Protein AF-B8R8U3-F1 (afdb_monomer)

Structure (mmCIF, N/CA/C/O backbone):
data_AF-B8R8U3-F1
#
_entry.id   AF-B8R8U3-F1
#
loop_
_atom_site.group_PDB
_atom_site.id
_atom_site.type_symbol
_atom_site.label_atom_id
_atom_site.label_alt_id
_atom_site.label_comp_id
_atom_site.label_asym_id
_atom_site.label_entity_id
_atom_site.label_seq_id
_atom_site.pdbx_PDB_ins_code
_atom_site.Cartn_x
_atom_site.Cartn_y
_atom_site.Cartn_z
_atom_site.occupancy
_atom_site.B_iso_or_equiv
_atom_site.auth_seq_id
_atom_site.auth_comp_id
_atom_site.auth_asym_id
_atom_site.auth_atom_id
_atom_site.pdbx_PDB_model_num
ATOM 1 N N . MET A 1 1 ? -23.556 5.902 0.007 1.00 61.88 1 MET A N 1
ATOM 2 C CA . MET A 1 1 ? -22.209 6.275 -0.481 1.00 61.88 1 MET A CA 1
ATOM 3 C C . MET A 1 1 ? -21.742 7.623 0.063 1.00 61.88 1 MET A C 1
ATOM 5 O O . MET A 1 1 ? -20.586 7.717 0.444 1.00 61.88 1 MET A O 1
ATOM 9 N N . THR A 1 2 ? -22.627 8.615 0.220 1.00 82.25 2 THR A N 1
ATOM 10 C CA . THR A 1 2 ? -22.299 9.952 0.757 1.00 82.25 2 THR A CA 1
ATOM 11 C C . THR A 1 2 ? -21.538 9.930 2.090 1.00 82.25 2 THR A C 1
ATOM 13 O O . THR A 1 2 ? -20.519 10.598 2.212 1.00 82.25 2 THR A O 1
ATOM 16 N N . ASN A 1 3 ? -21.942 9.091 3.053 1.00 87.12 3 ASN A N 1
ATOM 17 C CA . ASN A 1 3 ? -21.281 9.021 4.367 1.00 87.12 3 ASN A CA 1
ATOM 18 C C . ASN A 1 3 ? -19.813 8.567 4.292 1.00 87.12 3 ASN A C 1
ATOM 20 O O . ASN A 1 3 ? -18.975 9.114 4.997 1.00 87.12 3 ASN A O 1
ATOM 24 N N . ILE A 1 4 ? -19.490 7.603 3.422 1.00 89.19 4 ILE A N 1
ATOM 25 C CA . ILE A 1 4 ? -18.121 7.077 3.265 1.00 89.19 4 ILE A CA 1
ATOM 26 C C . ILE A 1 4 ? -17.203 8.184 2.748 1.00 89.19 4 ILE A C 1
ATOM 28 O O . ILE A 1 4 ? -16.123 8.395 3.289 1.00 89.19 4 ILE A O 1
ATOM 32 N N . LEU A 1 5 ? -17.665 8.921 1.734 1.00 90.62 5 LEU A N 1
ATOM 33 C CA . LEU A 1 5 ? -16.913 10.018 1.131 1.00 90.62 5 LEU A CA 1
ATOM 34 C C . LEU A 1 5 ? -16.715 11.185 2.106 1.00 90.62 5 LEU A C 1
ATOM 36 O O . LEU A 1 5 ? -15.651 11.794 2.121 1.00 90.62 5 LEU A O 1
ATOM 40 N N . ILE A 1 6 ? -17.722 11.486 2.933 1.00 91.00 6 ILE A N 1
ATOM 41 C CA . ILE A 1 6 ? -17.624 12.525 3.967 1.00 91.00 6 ILE A CA 1
ATOM 42 C C . ILE A 1 6 ? -16.552 12.152 4.997 1.00 91.00 6 ILE A C 1
ATOM 44 O O . ILE A 1 6 ? -15.706 12.985 5.314 1.00 91.00 6 ILE A O 1
ATOM 48 N N . ILE A 1 7 ? -16.558 10.905 5.480 1.00 90.69 7 ILE A N 1
ATOM 49 C CA . ILE A 1 7 ? -15.551 10.415 6.431 1.00 90.69 7 ILE A CA 1
ATOM 50 C C . ILE A 1 7 ? -14.168 10.453 5.783 1.00 90.69 7 ILE A C 1
ATOM 52 O O . ILE A 1 7 ? -13.261 11.055 6.343 1.00 90.69 7 ILE A O 1
ATOM 56 N N . ALA A 1 8 ? -14.023 9.907 4.573 1.00 91.75 8 ALA A N 1
ATOM 57 C CA . ALA A 1 8 ? -12.754 9.920 3.850 1.00 91.75 8 ALA A CA 1
ATOM 58 C C . ALA A 1 8 ? -12.213 11.348 3.669 1.00 91.75 8 ALA A C 1
ATOM 60 O O . ALA A 1 8 ? -11.043 11.608 3.930 1.00 91.75 8 ALA A O 1
ATOM 61 N N . ARG A 1 9 ? -13.072 12.304 3.293 1.00 92.00 9 ARG A N 1
ATOM 62 C CA . ARG A 1 9 ? -12.689 13.714 3.144 1.00 92.00 9 ARG A CA 1
ATOM 63 C C . ARG A 1 9 ? -12.231 14.328 4.465 1.00 92.00 9 ARG A C 1
ATOM 65 O O . ARG A 1 9 ? -11.256 15.074 4.468 1.00 92.00 9 ARG A O 1
ATOM 72 N N . LYS A 1 10 ? -12.922 14.028 5.565 1.00 91.50 10 LYS A N 1
ATOM 73 C CA . LYS A 1 10 ? -12.549 14.492 6.906 1.00 91.50 10 LYS A CA 1
ATOM 74 C C . LYS A 1 10 ? -11.169 13.961 7.303 1.00 91.50 10 LYS A C 1
ATOM 76 O O . LYS A 1 10 ? -10.326 14.748 7.715 1.00 91.50 10 LYS A O 1
ATOM 81 N N . GLU A 1 11 ? -10.906 12.676 7.082 1.00 92.00 11 GLU A N 1
ATOM 82 C CA . GLU A 1 11 ? -9.599 12.056 7.355 1.00 92.00 11 GLU A CA 1
ATOM 83 C C . GLU A 1 11 ? -8.483 12.660 6.491 1.00 92.00 11 GLU A C 1
ATOM 85 O O . GLU A 1 11 ? -7.415 12.978 7.002 1.00 92.00 11 GLU A O 1
ATOM 90 N N . VAL A 1 12 ? -8.732 12.914 5.200 1.00 89.50 12 VAL A N 1
ATOM 91 C CA . VAL A 1 12 ? -7.760 13.595 4.322 1.00 89.50 12 VAL A CA 1
ATOM 92 C C . VAL A 1 12 ? -7.469 15.014 4.812 1.00 89.50 12 VAL A C 1
ATOM 94 O O . VAL A 1 12 ? -6.316 15.432 4.839 1.00 89.50 12 VAL A O 1
ATOM 97 N N . GLN A 1 13 ? -8.492 15.766 5.224 1.00 89.12 13 GLN A N 1
ATOM 98 C CA . GLN A 1 13 ? -8.312 17.124 5.745 1.00 89.12 13 GLN A CA 1
ATOM 99 C C . GLN A 1 13 ? -7.531 17.146 7.063 1.00 89.12 13 GLN A C 1
ATOM 101 O O . GLN A 1 13 ? -6.693 18.026 7.263 1.00 89.12 13 GLN A O 1
ATOM 106 N N . GLU A 1 14 ? -7.786 16.190 7.956 1.00 85.94 14 GLU A N 1
ATOM 107 C CA . GLU A 1 14 ? -7.022 16.027 9.195 1.00 85.94 14 GLU A CA 1
ATOM 108 C C . GLU A 1 14 ? -5.580 15.600 8.906 1.00 85.94 14 GLU A C 1
ATOM 110 O O . GLU A 1 14 ? -4.644 16.185 9.454 1.00 85.94 14 GLU A O 1
ATOM 115 N N . GLY A 1 15 ? -5.393 14.660 7.979 1.00 82.12 15 GLY A N 1
ATOM 116 C CA . GLY A 1 15 ? -4.089 14.191 7.531 1.00 82.12 15 GLY A CA 1
ATOM 117 C C . GLY A 1 15 ? -3.241 15.303 6.922 1.00 82.12 15 GLY A C 1
ATOM 118 O O . GLY A 1 15 ? -2.121 15.521 7.365 1.00 82.12 15 GLY A O 1
ATOM 119 N N . LEU A 1 16 ? -3.771 16.074 5.970 1.00 81.50 16 LEU A N 1
ATOM 120 C CA . LEU A 1 16 ? -3.024 17.151 5.303 1.00 81.50 16 LEU A CA 1
ATOM 121 C C . LEU A 1 16 ? -2.652 18.312 6.238 1.00 81.50 16 LEU A C 1
ATOM 123 O O . LEU A 1 16 ? -1.665 19.004 5.997 1.00 81.50 16 LEU A O 1
ATOM 127 N N . ARG A 1 17 ? -3.414 18.532 7.317 1.00 83.25 17 ARG A N 1
ATOM 128 C CA . ARG A 1 17 ? -3.057 19.510 8.361 1.00 83.25 17 ARG A CA 1
ATOM 129 C C . ARG A 1 17 ? -1.999 18.978 9.324 1.00 83.25 17 ARG A C 1
ATOM 131 O O . ARG A 1 17 ? -1.380 19.765 10.042 1.00 83.25 17 ARG A O 1
ATOM 138 N N . ASN A 1 18 ? -1.795 17.665 9.365 1.00 83.31 18 ASN A N 1
ATOM 139 C CA . ASN A 1 18 ? -0.818 17.046 10.236 1.00 83.31 18 ASN A CA 1
ATOM 140 C C . ASN A 1 18 ? 0.591 17.181 9.639 1.00 83.31 18 ASN A C 1
ATOM 142 O O . ASN A 1 18 ? 0.877 16.716 8.534 1.00 83.31 18 ASN A O 1
ATOM 146 N N . ARG A 1 19 ? 1.510 17.763 10.420 1.00 85.94 19 ARG A N 1
ATOM 147 C CA . ARG A 1 19 ? 2.926 17.908 10.043 1.00 85.94 19 ARG A CA 1
ATOM 148 C C . ARG A 1 19 ? 3.576 16.569 9.702 1.00 85.94 19 ARG A C 1
ATOM 150 O O . ARG A 1 19 ? 4.506 16.536 8.909 1.00 85.94 19 ARG A O 1
ATOM 157 N N . TRP A 1 20 ? 3.077 15.478 10.272 1.00 82.25 20 TRP A N 1
ATOM 158 C CA . TRP A 1 20 ? 3.602 14.140 10.034 1.00 82.25 20 TRP A CA 1
ATOM 159 C C . TRP A 1 20 ? 3.340 13.630 8.599 1.00 82.25 20 TRP A C 1
ATOM 161 O O . TRP A 1 20 ? 4.210 13.003 7.997 1.00 82.25 20 TRP A O 1
ATOM 171 N N . VAL A 1 21 ? 2.191 13.972 8.000 1.00 80.69 21 VAL A N 1
ATOM 172 C CA . VAL A 1 21 ? 1.880 13.650 6.590 1.00 80.69 21 VAL A CA 1
ATOM 173 C C . VAL A 1 21 ? 2.729 14.489 5.635 1.00 80.69 21 VAL A C 1
ATOM 175 O O . VAL A 1 21 ? 3.245 13.984 4.638 1.00 80.69 21 VAL A O 1
ATOM 178 N N . LEU A 1 22 ? 2.932 15.767 5.964 1.00 84.12 22 LEU A N 1
ATOM 179 C CA . LEU A 1 22 ? 3.860 16.619 5.220 1.00 84.12 22 LEU A CA 1
ATOM 180 C C . LEU A 1 22 ? 5.291 16.077 5.303 1.00 84.12 22 LEU A C 1
ATOM 182 O O . LEU A 1 22 ? 5.960 15.984 4.281 1.00 84.12 22 LEU A O 1
ATOM 186 N N . ALA A 1 23 ? 5.741 15.658 6.489 1.00 85.62 23 ALA A N 1
ATOM 187 C CA . ALA A 1 23 ? 7.069 15.087 6.685 1.00 85.62 23 ALA A CA 1
ATOM 188 C C . ALA A 1 23 ? 7.271 13.792 5.884 1.00 85.62 23 ALA A C 1
ATOM 190 O O . ALA A 1 23 ? 8.294 13.648 5.225 1.00 85.62 23 ALA A O 1
ATOM 191 N N . THR A 1 24 ? 6.297 12.877 5.883 1.00 85.12 24 THR A N 1
ATOM 192 C CA . THR A 1 24 ? 6.371 11.634 5.091 1.00 85.12 24 THR A CA 1
ATOM 193 C C . THR A 1 24 ? 6.352 11.901 3.587 1.00 85.12 24 THR A C 1
ATOM 195 O O . THR A 1 24 ? 7.128 11.290 2.857 1.00 85.12 24 THR A O 1
ATOM 198 N N . THR A 1 25 ? 5.542 12.856 3.121 1.00 85.19 25 THR A N 1
ATOM 199 C CA . THR A 1 25 ? 5.522 13.270 1.707 1.00 85.19 25 THR A CA 1
ATOM 200 C C . THR A 1 25 ? 6.851 13.900 1.286 1.00 85.19 25 THR A C 1
ATOM 202 O O . THR A 1 25 ? 7.405 13.536 0.252 1.00 85.19 25 THR A O 1
ATOM 205 N N . LEU A 1 26 ? 7.394 14.813 2.099 1.00 88.19 26 LEU A N 1
ATOM 206 C CA . LEU A 1 26 ? 8.686 15.453 1.846 1.00 88.19 26 LEU A CA 1
ATOM 207 C C . LEU A 1 26 ? 9.838 14.450 1.893 1.00 88.19 26 LEU A C 1
ATOM 209 O O . LEU A 1 26 ? 10.722 14.520 1.049 1.00 88.19 26 LEU A O 1
ATOM 213 N N . LEU A 1 27 ? 9.816 13.502 2.832 1.00 90.12 27 LEU A N 1
ATOM 214 C CA . LEU A 1 27 ? 10.804 12.429 2.916 1.00 90.12 27 LEU A CA 1
ATOM 215 C C . LEU A 1 27 ? 10.780 11.558 1.655 1.00 90.12 27 LEU A C 1
ATOM 217 O O . LEU A 1 27 ? 11.830 11.314 1.066 1.00 90.12 27 LEU A O 1
ATOM 221 N N . LEU A 1 28 ? 9.590 11.127 1.220 1.00 86.75 28 LEU A N 1
ATOM 222 C CA . LEU A 1 28 ? 9.419 10.355 -0.013 1.00 86.75 28 LEU A CA 1
ATOM 223 C C . LEU A 1 28 ? 9.920 11.128 -1.234 1.00 86.75 28 LEU A C 1
ATOM 225 O O . LEU A 1 28 ? 10.664 10.570 -2.033 1.00 86.75 28 LEU A O 1
ATOM 229 N N . ALA A 1 29 ? 9.550 12.404 -1.361 1.00 86.50 29 ALA A N 1
ATOM 230 C CA . ALA A 1 29 ? 9.986 13.254 -2.464 1.00 86.50 29 ALA A CA 1
ATOM 231 C C . ALA A 1 29 ? 11.503 13.481 -2.457 1.00 86.50 29 ALA A C 1
ATOM 233 O O . ALA A 1 29 ? 12.143 13.346 -3.495 1.00 86.50 29 ALA A O 1
ATOM 234 N N . ALA A 1 30 ? 12.091 13.776 -1.295 1.00 90.69 30 ALA A N 1
ATOM 235 C CA . ALA A 1 30 ? 13.526 13.991 -1.156 1.00 90.69 30 ALA A CA 1
ATOM 236 C C . ALA A 1 30 ? 14.313 12.735 -1.541 1.00 90.69 30 ALA A C 1
ATOM 238 O O . ALA A 1 30 ? 15.199 12.812 -2.387 1.00 90.69 30 ALA A O 1
ATOM 239 N N . LEU A 1 31 ? 13.943 11.574 -0.990 1.00 88.94 31 LEU A N 1
ATOM 240 C CA . LEU A 1 31 ? 14.580 10.306 -1.338 1.00 88.94 31 LEU A CA 1
ATOM 241 C C . LEU A 1 31 ? 14.411 10.000 -2.826 1.00 88.94 31 LEU A C 1
ATOM 243 O O . LEU A 1 31 ? 15.394 9.700 -3.497 1.00 88.94 31 LEU A O 1
ATOM 247 N N . ALA A 1 32 ? 13.198 10.133 -3.365 1.00 84.44 32 ALA A N 1
ATOM 248 C CA . ALA A 1 32 ? 12.940 9.854 -4.771 1.00 84.44 32 ALA A CA 1
ATOM 249 C C . ALA A 1 32 ? 13.769 10.745 -5.709 1.00 84.44 32 ALA A C 1
ATOM 251 O O . ALA A 1 32 ? 14.334 10.251 -6.686 1.00 84.44 32 ALA A O 1
ATOM 252 N N . LEU A 1 33 ? 13.902 12.036 -5.392 1.00 87.31 33 LEU A N 1
ATOM 253 C CA . LEU A 1 33 ? 14.756 12.962 -6.135 1.00 87.31 33 LEU A CA 1
ATOM 254 C C . LEU A 1 33 ? 16.232 12.575 -6.025 1.00 87.31 33 LEU A C 1
ATOM 256 O O . LEU A 1 33 ? 16.905 12.488 -7.048 1.00 87.31 33 LEU A O 1
ATOM 260 N N . THR A 1 34 ? 16.733 12.278 -4.821 1.00 86.25 34 THR A N 1
ATOM 261 C CA . THR A 1 34 ? 18.118 11.817 -4.629 1.00 86.25 34 THR A CA 1
ATOM 262 C C . THR A 1 34 ? 18.409 10.567 -5.460 1.00 86.25 34 THR A C 1
ATOM 264 O O . THR A 1 34 ? 19.415 10.524 -6.164 1.00 86.25 34 THR A O 1
ATOM 267 N N . LEU A 1 35 ? 17.511 9.580 -5.431 1.00 85.06 35 LEU A N 1
ATOM 268 C CA . LEU A 1 35 ? 17.617 8.352 -6.221 1.00 85.06 35 LEU A CA 1
ATOM 269 C C . LEU A 1 35 ? 17.526 8.613 -7.728 1.00 85.06 35 LEU A C 1
ATOM 271 O O . LEU A 1 35 ? 18.189 7.928 -8.496 1.00 85.06 35 LEU A O 1
ATOM 275 N N . THR A 1 36 ? 16.767 9.621 -8.156 1.00 83.12 36 THR A N 1
ATOM 276 C CA . THR A 1 36 ? 16.689 10.023 -9.568 1.00 83.12 36 THR A CA 1
ATOM 277 C C . THR A 1 36 ? 18.001 10.615 -10.052 1.00 83.12 36 THR A C 1
ATOM 279 O O . THR A 1 36 ? 18.537 10.168 -11.063 1.00 83.12 36 THR A O 1
ATOM 282 N N . PHE A 1 37 ? 18.559 11.575 -9.314 1.00 82.38 37 PHE A N 1
ATOM 283 C CA . PHE A 1 37 ? 19.843 12.174 -9.671 1.00 82.38 37 PHE A CA 1
ATOM 284 C C . PHE A 1 37 ? 20.971 11.138 -9.638 1.00 82.38 37 PHE A C 1
ATOM 286 O O . PHE A 1 37 ? 21.783 11.096 -10.560 1.00 82.38 37 PHE A O 1
ATOM 293 N N . LEU A 1 38 ? 20.978 10.250 -8.639 1.00 79.69 38 LEU A N 1
ATOM 294 C CA . LEU A 1 38 ? 21.961 9.172 -8.547 1.00 79.69 38 LEU A CA 1
ATOM 295 C C . LEU A 1 38 ? 21.787 8.124 -9.661 1.00 79.69 38 LEU A C 1
ATOM 297 O O . LEU A 1 38 ? 22.772 7.677 -10.239 1.00 79.69 38 LEU A O 1
ATOM 301 N N . GLY A 1 39 ? 20.545 7.763 -9.992 1.00 71.81 39 GLY A N 1
ATOM 302 C CA . GLY A 1 39 ? 20.210 6.787 -11.035 1.00 71.81 39 GLY A CA 1
ATOM 303 C C . GLY A 1 39 ? 20.389 7.307 -12.465 1.00 71.81 39 GLY A C 1
ATOM 304 O O . GLY A 1 39 ? 20.559 6.513 -13.383 1.00 71.81 39 GLY A O 1
ATOM 305 N N . SER A 1 40 ? 20.396 8.629 -12.656 1.00 69.94 40 SER A N 1
ATOM 306 C CA . SER A 1 40 ? 20.691 9.282 -13.940 1.00 69.94 40 SER A CA 1
ATOM 307 C C . SER A 1 40 ? 22.188 9.377 -14.263 1.00 69.94 40 SER A C 1
ATOM 309 O O . SER A 1 40 ? 22.558 9.818 -15.352 1.00 69.94 40 SER A O 1
ATOM 311 N N . ALA A 1 41 ? 23.063 8.968 -13.336 1.00 69.31 41 ALA A N 1
ATOM 312 C CA . ALA A 1 41 ? 24.497 8.929 -13.584 1.00 69.31 41 ALA A CA 1
ATOM 313 C C . ALA A 1 41 ? 24.824 7.906 -14.696 1.00 69.31 41 ALA A C 1
ATOM 315 O O . ALA A 1 41 ? 24.258 6.810 -14.696 1.00 69.31 41 ALA A O 1
ATOM 316 N N . PRO A 1 42 ? 25.743 8.206 -15.634 1.00 64.25 42 PRO A N 1
ATOM 317 C CA . PRO A 1 42 ? 26.137 7.257 -16.673 1.00 64.25 42 PRO A CA 1
ATOM 318 C C . PRO A 1 42 ? 26.786 6.012 -16.051 1.00 64.25 42 PRO A 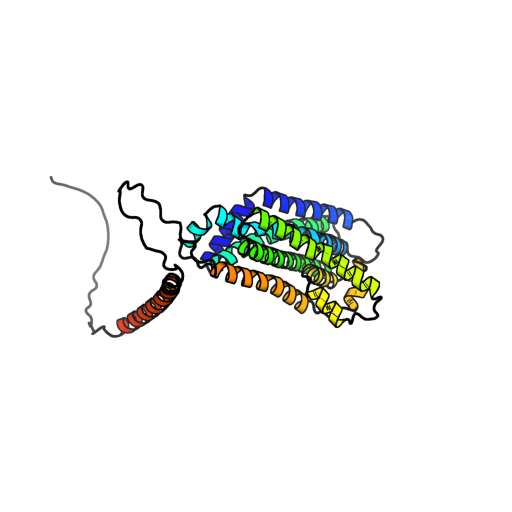C 1
ATOM 320 O O . PRO A 1 42 ? 27.947 6.034 -15.651 1.00 64.25 42 PRO A O 1
ATOM 323 N N . THR A 1 43 ? 26.041 4.911 -15.954 1.00 60.38 43 THR A N 1
ATOM 324 C CA . THR A 1 43 ? 26.494 3.673 -15.288 1.00 60.38 43 THR A CA 1
ATOM 325 C C . THR A 1 43 ? 27.212 2.696 -16.223 1.00 60.38 43 THR A C 1
ATOM 327 O O . THR A 1 43 ? 27.453 1.553 -15.854 1.00 60.38 43 THR A O 1
ATOM 330 N N . GLY A 1 44 ? 27.560 3.103 -17.448 1.00 56.75 44 GLY A N 1
ATOM 331 C CA . GLY A 1 44 ? 28.204 2.219 -18.431 1.00 56.75 44 GLY A CA 1
ATOM 332 C C . GLY A 1 44 ? 27.301 1.098 -18.974 1.00 56.75 44 GLY A C 1
ATOM 333 O O . GLY A 1 44 ? 27.727 0.349 -19.848 1.00 56.75 44 GLY A O 1
ATOM 334 N N . ASN A 1 45 ? 26.045 1.007 -18.517 1.00 60.03 45 ASN A N 1
ATOM 335 C CA . ASN A 1 45 ? 25.032 0.093 -19.041 1.00 60.03 45 ASN A CA 1
ATOM 336 C C . ASN A 1 45 ? 24.457 0.638 -20.353 1.00 60.03 45 ASN A C 1
ATOM 338 O O . ASN A 1 45 ? 23.472 1.378 -20.372 1.00 60.03 45 ASN A O 1
ATOM 342 N N . VAL A 1 46 ? 25.100 0.284 -21.464 1.00 52.56 46 VAL A N 1
ATOM 343 C CA . VAL A 1 46 ? 24.681 0.654 -22.821 1.00 52.56 46 VAL A CA 1
ATOM 344 C C . VAL A 1 46 ? 23.378 -0.089 -23.155 1.00 52.56 46 VAL A C 1
ATOM 346 O O . VAL A 1 46 ? 23.405 -1.244 -23.565 1.00 52.56 46 VAL A O 1
ATOM 349 N N . GLY A 1 47 ? 22.225 0.544 -22.909 1.00 58.84 47 GLY A N 1
ATOM 350 C CA . GLY A 1 47 ? 20.898 -0.009 -23.233 1.00 58.84 47 GLY A CA 1
ATOM 351 C C . GLY A 1 47 ? 19.836 0.090 -22.131 1.00 58.84 47 GLY A C 1
ATOM 352 O O . GLY A 1 47 ? 18.668 -0.162 -22.412 1.00 58.84 47 GLY A O 1
ATOM 353 N N . ALA A 1 48 ? 20.197 0.480 -20.904 1.00 66.69 48 ALA A N 1
ATOM 354 C CA . ALA A 1 48 ? 19.225 0.725 -19.837 1.00 66.69 48 ALA A CA 1
ATOM 355 C C . ALA A 1 48 ? 18.683 2.161 -1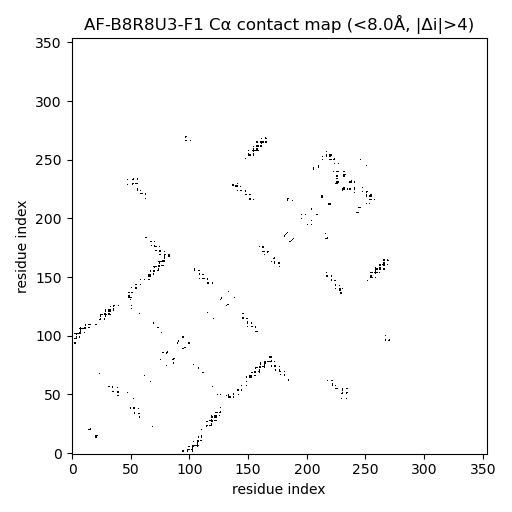9.920 1.00 66.69 48 ALA A C 1
ATOM 357 O O . ALA A 1 48 ? 19.455 3.120 -19.872 1.00 66.69 48 ALA A O 1
ATOM 358 N N . GLY A 1 49 ? 17.361 2.329 -20.025 1.00 77.25 49 GLY A N 1
ATOM 359 C CA . GLY A 1 49 ? 16.744 3.653 -19.949 1.00 77.25 49 GLY A CA 1
ATOM 360 C C . GLY A 1 49 ? 16.930 4.259 -18.556 1.00 77.25 49 GLY A C 1
ATOM 361 O O . GLY A 1 49 ? 16.768 3.565 -17.552 1.00 77.25 49 GLY A O 1
ATOM 362 N N . ALA A 1 50 ? 17.223 5.562 -18.465 1.00 81.38 50 ALA A N 1
ATOM 363 C CA . ALA A 1 50 ? 17.415 6.232 -17.172 1.00 81.38 50 ALA A CA 1
ATOM 364 C C . ALA A 1 50 ? 16.191 6.079 -16.251 1.00 81.38 50 ALA A C 1
ATOM 366 O O . ALA A 1 50 ? 16.328 5.915 -15.042 1.00 81.38 50 ALA A O 1
ATOM 367 N N . LEU A 1 51 ? 14.986 6.064 -16.831 1.00 85.06 51 LEU A N 1
ATOM 368 C CA . LEU A 1 51 ? 13.754 5.873 -16.074 1.00 85.06 51 LEU A CA 1
ATOM 369 C C . LEU A 1 51 ? 13.637 4.450 -15.501 1.00 85.06 51 LEU A C 1
ATOM 371 O O . LEU A 1 51 ? 13.139 4.292 -14.390 1.00 85.06 51 LEU A O 1
ATOM 375 N N . ASP A 1 52 ? 14.141 3.429 -16.197 1.00 86.62 52 ASP A N 1
ATOM 376 C CA . ASP A 1 52 ? 14.110 2.047 -15.707 1.00 86.62 52 ASP A CA 1
ATOM 377 C C . ASP A 1 52 ? 15.010 1.892 -14.473 1.00 86.62 52 ASP A C 1
ATOM 379 O O . ASP A 1 52 ? 14.602 1.280 -13.489 1.00 86.62 52 ASP A O 1
ATOM 383 N N . VAL A 1 53 ? 16.192 2.524 -14.469 1.00 86.00 53 VAL A N 1
ATOM 384 C CA . VAL A 1 53 ? 17.088 2.568 -13.294 1.00 86.00 53 VAL A CA 1
ATOM 385 C C . VAL A 1 53 ? 16.390 3.226 -12.099 1.00 86.00 53 VAL A C 1
ATOM 387 O O . VAL A 1 53 ? 16.478 2.741 -10.965 1.00 86.00 53 VAL A O 1
ATOM 390 N N . VAL A 1 54 ? 15.649 4.310 -12.347 1.00 88.19 54 VAL A N 1
ATOM 391 C CA . VAL A 1 54 ? 14.850 4.983 -11.316 1.00 88.19 54 VAL A CA 1
ATOM 392 C C . VAL A 1 54 ? 13.722 4.080 -10.814 1.00 88.19 54 VAL A C 1
ATOM 394 O O . VAL A 1 54 ? 13.543 3.991 -9.602 1.00 88.19 54 VAL A O 1
ATOM 397 N N . ILE A 1 55 ? 13.017 3.351 -11.689 1.00 90.00 55 ILE A N 1
ATOM 398 C CA . ILE A 1 55 ? 11.991 2.373 -11.283 1.00 90.00 55 ILE A CA 1
ATOM 399 C C . ILE A 1 55 ? 12.591 1.306 -10.364 1.00 90.00 55 ILE A C 1
ATOM 401 O O . ILE A 1 55 ? 12.036 1.058 -9.295 1.00 90.00 55 ILE A O 1
ATOM 405 N N . VAL A 1 56 ? 13.723 0.693 -10.731 1.00 89.44 56 VAL A N 1
ATOM 406 C CA . VAL A 1 56 ? 14.379 -0.339 -9.901 1.00 89.44 56 VAL A CA 1
ATOM 407 C C . VAL A 1 56 ? 14.684 0.204 -8.507 1.00 89.44 56 VAL A C 1
ATOM 409 O O . VAL A 1 56 ? 14.386 -0.428 -7.486 1.00 89.44 56 VAL A O 1
ATOM 412 N N . SER A 1 57 ? 15.240 1.411 -8.463 1.00 89.88 57 SER A N 1
ATOM 413 C CA . SER A 1 57 ? 15.707 2.025 -7.226 1.00 89.88 57 SER A CA 1
ATOM 414 C C . SER A 1 57 ? 14.541 2.480 -6.336 1.00 89.88 57 SER A C 1
ATOM 416 O O . SER A 1 57 ? 14.527 2.208 -5.134 1.00 89.88 57 SER A O 1
ATOM 418 N N . LEU A 1 58 ? 13.515 3.108 -6.923 1.00 92.12 58 LEU A N 1
ATOM 419 C CA . LEU A 1 58 ? 12.292 3.501 -6.220 1.00 92.12 58 LEU A CA 1
ATOM 420 C C . LEU A 1 58 ? 11.496 2.288 -5.754 1.00 92.12 58 LEU A C 1
ATOM 422 O O . LEU A 1 58 ? 10.999 2.291 -4.630 1.00 92.12 58 LEU A O 1
ATOM 426 N N . SER A 1 59 ? 11.395 1.242 -6.571 1.00 92.31 59 SER A N 1
A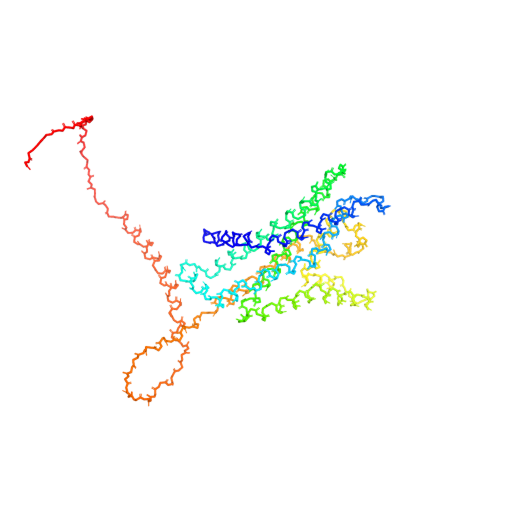TOM 427 C CA . SER A 1 59 ? 10.709 0.007 -6.203 1.00 92.31 59 SER A CA 1
ATOM 428 C C . SER A 1 59 ? 11.372 -0.658 -4.997 1.00 92.31 59 SER A C 1
ATOM 430 O O . SER A 1 59 ? 10.692 -0.974 -4.020 1.00 92.31 59 SER A O 1
ATOM 432 N N . SER A 1 60 ? 12.705 -0.744 -4.999 1.00 90.81 60 SER A N 1
ATOM 433 C CA . SER A 1 60 ? 13.475 -1.244 -3.855 1.00 90.81 60 SER A CA 1
ATOM 434 C C . SER A 1 60 ? 13.229 -0.407 -2.599 1.00 90.81 60 SER A C 1
ATOM 436 O O . SER A 1 60 ? 12.950 -0.960 -1.540 1.00 90.81 60 SER A O 1
ATOM 438 N N . LEU A 1 61 ? 13.233 0.927 -2.707 1.00 92.62 61 LEU A N 1
ATOM 439 C CA . LEU A 1 61 ? 12.921 1.809 -1.577 1.00 92.62 61 LEU A CA 1
ATOM 440 C C . LEU A 1 61 ? 11.479 1.622 -1.071 1.00 92.62 61 LEU A C 1
ATOM 442 O O . LEU A 1 61 ? 11.230 1.619 0.137 1.00 92.62 61 LEU A O 1
ATOM 446 N N . THR A 1 62 ? 10.528 1.467 -1.992 1.00 94.56 62 THR A N 1
ATOM 447 C CA . THR A 1 62 ? 9.093 1.323 -1.707 1.00 94.56 62 THR A CA 1
ATOM 448 C C . THR A 1 62 ? 8.832 0.134 -0.796 1.00 94.56 62 THR A C 1
ATOM 450 O O . THR A 1 62 ? 8.061 0.269 0.153 1.00 94.56 62 THR A O 1
ATOM 453 N N . ILE A 1 63 ? 9.505 -0.995 -1.045 1.00 94.69 63 ILE A N 1
ATOM 454 C CA . ILE A 1 63 ? 9.365 -2.234 -0.264 1.00 94.69 63 ILE A CA 1
ATOM 455 C C . ILE A 1 63 ? 9.627 -2.000 1.229 1.00 94.69 63 ILE A C 1
ATOM 457 O O . ILE A 1 63 ? 8.949 -2.589 2.066 1.00 94.69 63 ILE A O 1
ATOM 461 N N . PHE A 1 64 ? 10.548 -1.104 1.582 1.00 94.19 64 PHE A N 1
ATOM 462 C CA . PHE A 1 64 ? 10.834 -0.789 2.981 1.00 94.19 64 PHE A CA 1
ATOM 463 C C . PHE A 1 64 ? 9.942 0.330 3.517 1.00 94.19 64 PHE A C 1
ATOM 465 O O . PHE A 1 64 ? 9.379 0.223 4.610 1.00 94.19 64 PHE A O 1
ATOM 472 N N . LEU A 1 65 ? 9.816 1.412 2.749 1.00 93.25 65 LEU A N 1
ATOM 473 C CA . LEU A 1 65 ? 9.277 2.674 3.240 1.00 93.25 65 LEU A CA 1
ATOM 474 C C . LEU A 1 65 ? 7.744 2.703 3.249 1.00 93.25 65 LEU A C 1
ATOM 476 O O . LEU A 1 65 ? 7.145 3.133 4.236 1.00 93.25 65 LEU A O 1
ATOM 480 N N . VAL A 1 66 ? 7.094 2.229 2.181 1.00 95.06 66 VAL A N 1
ATOM 481 C CA . VAL A 1 66 ? 5.629 2.291 2.063 1.00 95.06 66 VAL A CA 1
ATOM 482 C C . VAL A 1 66 ? 4.934 1.408 3.101 1.00 95.06 66 VAL A C 1
ATOM 484 O O . VAL A 1 66 ? 4.044 1.930 3.775 1.00 95.06 66 VAL A O 1
ATOM 487 N N . PRO A 1 67 ? 5.332 0.139 3.322 1.00 96.50 67 PRO A N 1
ATOM 488 C CA . PRO A 1 67 ? 4.762 -0.683 4.388 1.00 96.50 67 PRO A CA 1
ATOM 489 C C . PRO A 1 67 ? 4.875 -0.049 5.773 1.00 96.50 67 PRO A C 1
ATOM 491 O O . PRO A 1 67 ? 3.911 -0.068 6.538 1.00 96.50 67 PRO A O 1
ATOM 494 N N . LEU A 1 68 ? 6.023 0.562 6.081 1.00 95.25 68 LEU A N 1
ATOM 495 C CA . LEU A 1 68 ? 6.250 1.216 7.367 1.00 95.25 68 LEU A CA 1
ATOM 496 C C . LEU A 1 68 ? 5.325 2.423 7.558 1.00 95.25 68 LEU A C 1
ATOM 498 O O . LEU A 1 68 ? 4.656 2.529 8.584 1.00 95.25 68 LEU A O 1
ATOM 502 N N . ILE A 1 69 ? 5.253 3.313 6.562 1.00 94.44 69 ILE A N 1
ATOM 503 C CA . ILE A 1 69 ? 4.376 4.492 6.595 1.00 94.44 69 ILE A CA 1
ATOM 504 C C . ILE A 1 69 ? 2.908 4.060 6.687 1.00 94.44 69 ILE A C 1
ATOM 506 O O . ILE A 1 69 ? 2.161 4.581 7.514 1.00 94.44 69 ILE A O 1
ATOM 510 N N . ALA A 1 70 ? 2.500 3.086 5.874 1.00 96.00 70 ALA A N 1
ATOM 511 C CA . ALA A 1 70 ? 1.145 2.546 5.849 1.00 96.00 70 ALA A CA 1
ATOM 512 C C . ALA A 1 70 ? 0.717 2.003 7.220 1.00 96.00 70 ALA A C 1
ATOM 514 O O . ALA A 1 70 ? -0.356 2.353 7.718 1.00 96.00 70 ALA A O 1
ATOM 515 N N . LEU A 1 71 ? 1.567 1.193 7.854 1.00 96.19 71 LEU A N 1
ATOM 516 C CA . LEU A 1 71 ? 1.329 0.658 9.192 1.00 96.19 71 LEU A CA 1
ATOM 517 C C . LEU A 1 71 ? 1.294 1.767 10.248 1.00 96.19 71 LEU A C 1
ATOM 519 O O . LEU A 1 71 ? 0.400 1.791 11.089 1.00 96.19 71 LEU A O 1
ATOM 523 N N . LEU A 1 72 ? 2.210 2.731 10.176 1.00 92.31 72 LEU A N 1
ATOM 524 C CA . LEU A 1 72 ? 2.307 3.799 11.166 1.00 92.31 72 LEU A CA 1
ATOM 525 C C . LEU A 1 72 ? 1.123 4.781 11.099 1.00 92.31 72 LEU A C 1
ATOM 527 O O . LEU A 1 72 ? 0.679 5.249 12.140 1.00 92.31 72 LEU A O 1
ATOM 531 N N . ILE A 1 73 ? 0.536 5.016 9.920 1.00 92.31 73 ILE A N 1
ATOM 532 C CA . ILE A 1 73 ? -0.710 5.798 9.770 1.00 92.31 73 ILE A CA 1
ATOM 533 C C . ILE A 1 73 ? -1.941 5.020 10.255 1.00 92.31 73 ILE A C 1
ATOM 535 O O . ILE A 1 73 ? -2.935 5.608 10.672 1.00 92.31 73 ILE A O 1
ATOM 539 N N . SER A 1 74 ? -1.929 3.692 10.138 1.00 94.44 74 SER A N 1
ATOM 540 C CA . SER A 1 74 ? -3.128 2.873 10.342 1.00 94.44 74 SER A CA 1
ATOM 541 C C . SER A 1 74 ? -3.222 2.194 11.708 1.00 94.44 74 SER A C 1
ATOM 543 O O . SER A 1 74 ? -4.333 1.865 12.128 1.00 94.44 74 SER A O 1
ATOM 545 N N . HIS A 1 75 ? -2.108 2.004 12.422 1.00 93.31 75 HIS A N 1
ATOM 546 C CA . HIS A 1 75 ? -2.081 1.245 13.678 1.00 93.31 75 HIS A CA 1
ATOM 547 C C . HIS A 1 75 ? -2.978 1.843 14.774 1.00 93.31 75 HIS A C 1
ATOM 549 O O . HIS A 1 75 ? -3.571 1.098 15.556 1.00 93.31 75 HIS A O 1
ATOM 555 N N . ASP A 1 76 ? -3.137 3.168 14.824 1.00 90.69 76 ASP A N 1
ATOM 556 C CA . ASP A 1 76 ? -3.966 3.864 15.812 1.00 90.69 76 ASP A CA 1
ATOM 557 C C . ASP A 1 76 ? -5.337 4.303 15.265 1.00 90.69 76 ASP A C 1
ATOM 559 O O . ASP A 1 76 ? -6.108 4.945 15.983 1.00 90.69 76 ASP A O 1
ATOM 563 N N . ALA A 1 77 ? -5.693 3.903 14.039 1.00 91.69 77 ALA A N 1
ATOM 564 C CA . ALA A 1 77 ? -6.913 4.349 13.365 1.00 91.69 77 ALA A CA 1
ATOM 565 C C . ALA A 1 77 ? -8.202 3.998 14.130 1.00 91.69 77 ALA A C 1
ATOM 567 O O . ALA A 1 77 ? -9.154 4.781 14.128 1.00 91.69 77 ALA A O 1
ATOM 568 N N . ILE A 1 78 ? -8.241 2.828 14.783 1.00 91.31 78 ILE A N 1
ATOM 569 C CA . ILE A 1 78 ? -9.388 2.353 15.571 1.00 91.31 78 ILE A CA 1
ATOM 570 C C . ILE A 1 78 ? -9.078 2.479 17.063 1.00 91.31 78 ILE A C 1
ATOM 572 O O . ILE A 1 78 ? -9.798 3.174 17.781 1.00 91.31 78 ILE A O 1
ATOM 576 N N . VAL A 1 79 ? -7.993 1.855 17.537 1.00 91.88 79 VAL A N 1
ATOM 577 C CA . VAL A 1 79 ? -7.604 1.881 18.961 1.00 91.88 79 VAL A CA 1
ATOM 578 C C . VAL A 1 79 ? -7.381 3.299 19.476 1.00 91.88 79 VAL A C 1
ATOM 580 O O . VAL A 1 79 ? -7.809 3.634 20.581 1.00 91.88 79 VAL A O 1
ATOM 583 N N . GLY A 1 80 ? -6.836 4.186 18.643 1.00 88.62 80 GLY A N 1
ATOM 584 C CA . GLY A 1 80 ? -6.612 5.567 19.027 1.00 88.62 80 GLY A CA 1
ATOM 585 C C . GLY A 1 80 ? -7.897 6.382 19.184 1.00 88.62 80 GLY A C 1
ATOM 586 O O . GLY A 1 80 ? -7.970 7.296 20.006 1.00 88.62 80 GLY A O 1
ATOM 587 N N . GLU A 1 81 ? -8.951 6.065 18.442 1.00 90.19 81 GLU A N 1
ATOM 588 C CA . GLU A 1 81 ? -10.255 6.706 18.635 1.00 90.19 81 GLU A CA 1
ATOM 589 C C . GLU A 1 81 ? -11.061 6.095 19.775 1.00 90.19 81 GLU A C 1
ATOM 591 O O . GLU A 1 81 ? -11.811 6.812 20.440 1.00 90.19 81 GLU A O 1
ATOM 596 N N . MET A 1 82 ? -10.894 4.793 20.023 1.00 88.06 82 MET A N 1
ATOM 597 C CA . MET A 1 82 ? -11.494 4.130 21.180 1.00 88.06 82 MET A CA 1
ATOM 598 C C . MET A 1 82 ? -10.948 4.720 22.484 1.00 88.06 82 MET A C 1
ATOM 600 O O . MET A 1 82 ? -11.731 5.117 23.340 1.00 88.06 82 MET A O 1
ATOM 604 N N . GLU A 1 83 ? -9.628 4.882 22.601 1.00 87.31 83 GLU A N 1
ATOM 605 C CA . GLU A 1 83 ? -9.007 5.490 23.784 1.00 87.31 83 GLU A CA 1
ATOM 606 C C . GLU A 1 83 ? -9.372 6.973 23.977 1.00 87.31 83 GLU A C 1
ATOM 608 O O . GLU A 1 83 ? -9.490 7.435 25.107 1.00 87.31 83 GLU A O 1
ATOM 613 N N . ARG A 1 84 ? -9.582 7.736 22.891 1.00 86.12 84 ARG A N 1
ATOM 614 C CA . ARG A 1 84 ? -10.047 9.139 22.965 1.00 86.12 84 ARG A CA 1
ATOM 615 C C . ARG A 1 84 ? -11.543 9.263 23.280 1.00 86.12 84 ARG A C 1
ATOM 617 O O . ARG A 1 84 ? -12.029 10.375 23.466 1.00 86.12 84 ARG A O 1
ATOM 624 N N . GLY A 1 85 ? -12.299 8.165 23.246 1.00 83.50 85 GLY A N 1
ATOM 625 C CA . GLY A 1 85 ? -13.762 8.172 23.349 1.00 83.50 85 GLY A CA 1
ATOM 626 C C . GLY A 1 85 ? -14.487 8.774 22.135 1.00 83.50 85 GLY A C 1
ATOM 627 O O . GLY A 1 85 ? -15.718 8.775 22.094 1.00 83.50 85 GLY A O 1
ATOM 628 N N . THR A 1 86 ? -13.767 9.241 21.109 1.00 86.31 86 THR A N 1
ATOM 629 C CA . THR A 1 86 ? -14.356 9.859 19.907 1.00 86.31 86 THR A CA 1
ATOM 630 C C . THR A 1 86 ? -15.123 8.850 19.057 1.00 86.31 86 THR A C 1
ATOM 632 O O . THR A 1 86 ? -16.086 9.220 18.386 1.00 86.31 86 THR A O 1
ATOM 635 N N . MET A 1 87 ? -14.759 7.565 19.133 1.00 83.94 87 MET A N 1
ATOM 636 C CA . MET A 1 87 ? -15.469 6.492 18.432 1.00 83.94 87 MET A CA 1
ATOM 637 C C . MET A 1 87 ? -16.931 6.357 18.900 1.00 83.94 87 MET A C 1
ATOM 639 O O . MET A 1 87 ? -17.823 6.128 18.084 1.00 83.94 87 MET A O 1
ATOM 643 N N . LEU A 1 88 ? -17.208 6.558 20.197 1.00 81.38 88 LEU A N 1
ATOM 644 C CA . LEU A 1 88 ? -18.574 6.500 20.741 1.00 81.38 88 LEU A CA 1
ATOM 645 C C . LEU A 1 88 ? -19.444 7.647 20.212 1.00 81.38 88 LEU A C 1
ATOM 647 O O . LEU A 1 88 ? -20.619 7.443 19.913 1.00 81.38 88 LEU A O 1
ATOM 651 N N . LEU A 1 89 ? -18.856 8.835 20.038 1.00 82.94 89 LEU A N 1
ATOM 652 C CA . LEU A 1 89 ? -19.545 9.983 19.448 1.00 82.94 89 LEU A CA 1
ATOM 653 C C . LEU A 1 89 ? -19.892 9.719 17.981 1.00 82.94 89 LEU A C 1
ATOM 655 O O . LEU A 1 89 ? -21.012 9.993 17.558 1.00 82.94 89 LEU A O 1
ATOM 659 N N . LEU A 1 90 ? -18.974 9.134 17.210 1.00 80.75 90 LEU A N 1
ATOM 660 C CA . LEU A 1 90 ? -19.194 8.847 15.791 1.00 80.75 90 LEU A CA 1
ATOM 661 C C . LEU A 1 90 ? -20.310 7.810 15.580 1.00 80.75 90 LEU A C 1
ATOM 663 O O . LEU A 1 90 ? -21.128 7.962 14.675 1.00 80.75 90 LEU A O 1
ATOM 667 N N . LEU A 1 91 ? -20.402 6.811 16.462 1.00 80.00 91 LEU A N 1
ATOM 668 C CA . LEU A 1 91 ? -21.453 5.788 16.432 1.00 80.00 91 LEU A CA 1
ATOM 669 C C . LEU A 1 91 ? -22.817 6.263 16.962 1.00 80.00 91 LEU A C 1
ATOM 671 O O . LEU A 1 91 ? -23.806 5.550 16.792 1.00 80.00 91 LEU A O 1
ATOM 675 N N . SER A 1 92 ? -22.897 7.448 17.579 1.00 83.19 92 SER A N 1
ATOM 676 C CA . SER A 1 92 ? -24.183 8.065 17.943 1.00 83.19 92 SER A CA 1
ATOM 677 C C . SER A 1 92 ? -24.933 8.603 16.717 1.00 83.19 92 SER A C 1
ATOM 679 O O . SER A 1 92 ? -26.164 8.664 16.709 1.00 83.19 92 SER A O 1
ATOM 681 N N . TYR A 1 93 ? -24.196 8.927 15.650 1.00 82.69 93 TYR A N 1
ATOM 682 C CA . TYR A 1 93 ? -24.761 9.275 14.354 1.00 82.69 93 TYR A CA 1
ATOM 683 C C . TYR A 1 93 ? -25.198 8.012 13.596 1.00 82.69 93 TYR A C 1
ATOM 685 O O . TYR A 1 93 ? -24.626 6.939 13.794 1.00 82.69 93 TYR A O 1
ATOM 693 N N . PRO A 1 94 ? -26.191 8.104 12.689 1.00 82.06 94 PRO A N 1
ATOM 694 C CA . PRO A 1 94 ? -26.715 6.964 11.933 1.00 82.06 94 PRO A CA 1
ATOM 695 C C . PRO A 1 94 ? -25.747 6.501 10.823 1.00 82.06 94 PRO A C 1
ATOM 697 O O . PRO A 1 94 ? -26.086 6.501 9.639 1.00 82.06 94 PRO A O 1
ATOM 700 N N . VAL A 1 95 ? -24.531 6.099 11.198 1.00 83.62 95 VAL A N 1
ATOM 701 C CA . VAL A 1 95 ? -23.466 5.624 10.310 1.00 83.62 95 VAL A CA 1
ATOM 702 C C . VAL A 1 95 ? -23.190 4.150 10.599 1.00 83.62 95 VAL A C 1
ATOM 704 O O . VAL A 1 95 ? -23.006 3.744 11.744 1.00 83.62 95 VAL A O 1
ATOM 707 N N . GLY A 1 96 ? -23.168 3.320 9.554 1.00 83.88 96 GLY A N 1
ATOM 708 C CA . GLY A 1 96 ? -22.847 1.901 9.707 1.00 83.88 96 GLY A CA 1
ATOM 709 C C . GLY A 1 96 ? -21.368 1.697 10.044 1.00 83.88 96 GLY A C 1
ATOM 710 O O . GLY A 1 96 ? -20.510 2.336 9.446 1.00 83.88 96 GLY A O 1
ATOM 711 N N . ARG A 1 97 ? -21.042 0.753 10.935 1.00 86.12 97 ARG A N 1
ATOM 712 C CA . ARG A 1 97 ? -19.650 0.442 11.327 1.00 86.12 97 ARG A CA 1
ATOM 713 C C . ARG A 1 97 ? -18.730 0.131 10.141 1.00 86.12 97 ARG A C 1
ATOM 715 O O . ARG A 1 97 ? -17.589 0.578 10.110 1.00 86.12 97 ARG A O 1
ATOM 722 N N . TRP A 1 98 ? -19.249 -0.582 9.140 1.00 87.31 98 TRP A N 1
ATOM 723 C CA . TRP A 1 98 ? -18.511 -0.864 7.907 1.00 87.31 98 TRP A CA 1
ATOM 724 C C . TRP A 1 98 ? -18.216 0.416 7.108 1.00 87.31 98 TRP A C 1
ATOM 726 O O . TRP A 1 98 ? -17.136 0.547 6.549 1.00 87.31 98 TRP A O 1
ATOM 736 N N . GLN A 1 99 ? -19.134 1.393 7.109 1.00 90.00 99 GLN A N 1
ATOM 737 C CA . GLN A 1 99 ? -18.956 2.673 6.413 1.00 90.00 99 GLN A CA 1
ATOM 738 C C . GLN A 1 99 ? -17.858 3.510 7.064 1.00 90.00 99 GLN A C 1
ATOM 740 O O . GLN A 1 99 ? -17.136 4.209 6.357 1.00 90.00 99 GLN A O 1
ATOM 745 N N . VAL A 1 100 ? -17.721 3.421 8.391 1.00 90.94 100 VAL A N 1
ATOM 746 C CA . VAL A 1 100 ? -16.646 4.083 9.139 1.00 90.94 100 VAL A CA 1
ATOM 747 C C . VAL A 1 100 ? -15.293 3.519 8.728 1.00 90.94 100 VAL A C 1
ATOM 749 O O . VAL A 1 100 ? -14.424 4.279 8.315 1.00 90.94 100 VAL A O 1
ATOM 752 N N . ILE A 1 101 ? -15.133 2.192 8.765 1.00 92.81 101 ILE A N 1
ATOM 753 C CA . ILE A 1 101 ? -13.865 1.545 8.404 1.00 92.81 101 ILE A CA 1
ATOM 754 C C . ILE A 1 101 ? -13.512 1.804 6.941 1.00 92.81 101 ILE A C 1
ATOM 756 O O . ILE A 1 101 ? -12.401 2.243 6.663 1.00 92.81 101 ILE A O 1
ATOM 760 N N . SER A 1 102 ? -14.449 1.603 6.009 1.00 93.25 102 SER A N 1
ATOM 761 C CA . SER A 1 102 ? -14.195 1.864 4.588 1.00 93.25 102 SER A CA 1
ATOM 762 C C . SER A 1 102 ? -13.886 3.338 4.316 1.00 93.25 102 SER A C 1
ATOM 764 O O . SER A 1 102 ? -13.014 3.634 3.506 1.00 93.25 102 SER A O 1
ATOM 766 N N . GLY A 1 103 ? -14.563 4.270 4.996 1.00 92.88 103 GLY A N 1
ATOM 767 C CA . GLY A 1 103 ? -14.304 5.705 4.862 1.00 92.88 103 GLY A CA 1
ATOM 768 C C . GLY A 1 103 ? -12.912 6.088 5.353 1.00 92.88 103 GLY A C 1
ATOM 769 O O . GLY A 1 103 ? -12.177 6.767 4.639 1.00 92.88 103 GLY A O 1
ATOM 770 N N . LYS A 1 104 ? -12.518 5.600 6.534 1.00 94.31 104 LYS A N 1
ATOM 771 C CA . LYS A 1 104 ? -11.183 5.853 7.082 1.00 94.31 104 LYS A CA 1
ATOM 772 C C . LYS A 1 104 ? -10.077 5.213 6.243 1.00 94.31 104 LYS A C 1
ATOM 774 O O . LYS A 1 104 ? -9.085 5.870 5.935 1.00 94.31 104 LYS A O 1
ATOM 779 N N . PHE A 1 105 ? -10.283 3.972 5.801 1.00 96.31 105 PHE A N 1
ATOM 780 C CA . PHE A 1 105 ? -9.362 3.271 4.911 1.00 96.31 105 PHE A CA 1
ATOM 781 C C . PHE A 1 105 ? -9.119 4.059 3.619 1.00 96.31 105 PHE A C 1
ATOM 783 O O . PHE A 1 105 ? -7.971 4.306 3.262 1.00 96.31 105 PHE A O 1
ATOM 790 N N . LEU A 1 106 ? -10.188 4.520 2.956 1.00 96.19 106 LEU A N 1
ATOM 791 C CA . LEU A 1 106 ? -10.074 5.340 1.747 1.00 96.19 106 LEU A CA 1
ATOM 792 C C . LEU A 1 106 ? -9.384 6.682 2.012 1.00 96.19 106 LEU A C 1
ATOM 794 O O . LEU A 1 106 ? -8.634 7.144 1.160 1.00 96.19 106 LEU A O 1
ATOM 798 N N . GLY A 1 107 ? -9.601 7.293 3.181 1.00 94.62 107 GLY A N 1
ATOM 799 C CA . GLY A 1 107 ? -8.903 8.514 3.583 1.00 94.62 107 GLY A CA 1
ATOM 800 C C . GLY A 1 107 ? -7.391 8.310 3.712 1.00 94.62 107 GLY A C 1
ATOM 801 O O . GLY A 1 107 ? -6.615 9.038 3.097 1.00 94.62 107 GLY A O 1
ATOM 802 N N . HIS A 1 108 ? -6.966 7.278 4.447 1.00 95.50 108 HIS A N 1
ATOM 803 C CA . HIS A 1 108 ? -5.546 6.936 4.601 1.00 95.50 108 HIS A CA 1
ATOM 804 C C . HIS A 1 108 ? -4.904 6.515 3.275 1.00 95.50 108 HIS A C 1
ATOM 806 O O . HIS A 1 108 ? -3.786 6.932 2.973 1.00 95.50 108 HIS A O 1
ATOM 812 N N . LEU A 1 109 ? -5.625 5.745 2.455 1.00 96.69 109 LEU A N 1
ATOM 813 C CA . LEU A 1 109 ? -5.160 5.348 1.131 1.00 96.69 109 LEU A CA 1
ATOM 814 C C . LEU A 1 109 ? -5.003 6.557 0.203 1.00 96.69 109 LEU A C 1
ATOM 816 O O . LEU A 1 109 ? -4.020 6.629 -0.524 1.00 96.69 109 LEU A O 1
ATOM 820 N N . ALA A 1 110 ? -5.923 7.524 0.248 1.00 95.50 110 ALA A N 1
ATOM 821 C CA . ALA A 1 110 ? -5.827 8.750 -0.539 1.00 95.50 110 ALA A CA 1
ATOM 822 C C . ALA A 1 110 ? -4.635 9.620 -0.113 1.00 95.50 110 ALA A C 1
ATOM 824 O O . ALA A 1 110 ? -3.945 10.160 -0.975 1.00 95.50 110 ALA A O 1
ATOM 825 N N . ILE A 1 111 ? -4.362 9.728 1.193 1.00 93.44 111 ILE A N 1
ATOM 826 C CA . ILE A 1 111 ? -3.178 10.433 1.709 1.00 93.44 111 ILE A CA 1
ATOM 827 C C . ILE A 1 111 ? -1.898 9.769 1.194 1.00 93.44 111 ILE A C 1
ATOM 829 O O . ILE A 1 111 ? -1.019 10.450 0.667 1.00 93.44 111 ILE A O 1
ATOM 833 N N . LEU A 1 112 ? -1.805 8.443 1.319 1.00 94.12 112 LEU A N 1
ATOM 834 C CA . LEU A 1 112 ? -0.644 7.692 0.856 1.00 94.12 112 LEU A CA 1
ATOM 835 C C . LEU A 1 112 ? -0.477 7.809 -0.663 1.00 94.12 112 LEU A C 1
ATOM 837 O O . LEU A 1 112 ? 0.611 8.118 -1.130 1.00 94.12 112 LEU A O 1
ATOM 841 N N . ALA A 1 113 ? -1.560 7.649 -1.426 1.00 95.50 113 ALA A N 1
ATOM 842 C CA . ALA A 1 113 ? -1.549 7.793 -2.877 1.00 95.50 113 ALA A CA 1
ATOM 843 C C . ALA A 1 113 ? -1.102 9.190 -3.312 1.00 95.50 113 ALA A C 1
ATOM 845 O O . ALA A 1 113 ? -0.298 9.312 -4.230 1.00 95.50 113 ALA A O 1
ATOM 846 N N . PHE A 1 114 ? -1.568 10.239 -2.633 1.00 94.06 114 PHE A N 1
ATOM 847 C CA . PHE A 1 114 ? -1.122 11.606 -2.883 1.00 94.06 114 PHE A CA 1
ATOM 848 C C . PHE A 1 114 ? 0.378 11.775 -2.609 1.00 94.06 114 PHE A C 1
ATOM 850 O O . PHE A 1 114 ? 1.088 12.338 -3.440 1.00 94.06 114 PHE A O 1
ATOM 857 N N . ALA A 1 115 ? 0.876 11.240 -1.490 1.00 91.75 115 ALA A N 1
ATOM 858 C CA . ALA A 1 115 ? 2.296 11.290 -1.151 1.00 91.75 115 ALA A CA 1
ATOM 859 C C . ALA A 1 115 ? 3.165 10.532 -2.170 1.00 91.75 115 ALA A C 1
ATOM 861 O O . ALA A 1 115 ? 4.195 11.047 -2.601 1.00 91.75 115 ALA A O 1
ATOM 862 N N . THR A 1 116 ? 2.736 9.342 -2.599 1.00 93.31 116 THR A N 1
ATOM 863 C CA . THR A 1 116 ? 3.417 8.536 -3.623 1.00 93.31 116 THR A CA 1
ATOM 864 C C . THR A 1 116 ? 3.407 9.229 -4.985 1.00 93.31 116 THR A C 1
ATOM 866 O O . THR A 1 116 ? 4.447 9.317 -5.631 1.00 93.31 116 THR A O 1
ATOM 869 N N . LEU A 1 117 ? 2.260 9.770 -5.409 1.00 94.69 117 LEU A N 1
ATOM 870 C CA . LEU A 1 117 ? 2.126 10.490 -6.677 1.00 94.69 117 LEU A CA 1
ATOM 871 C C . LEU A 1 117 ? 3.002 11.738 -6.716 1.00 94.69 117 LEU A C 1
ATOM 873 O O . LEU A 1 117 ? 3.682 11.961 -7.710 1.00 94.69 117 LEU A O 1
ATOM 877 N N . LEU A 1 118 ? 3.016 12.537 -5.648 1.00 92.62 118 LEU A N 1
ATOM 878 C CA . LEU A 1 118 ? 3.878 13.713 -5.590 1.00 92.62 118 LEU A CA 1
ATOM 879 C C . LEU A 1 118 ? 5.354 13.339 -5.486 1.00 92.62 118 LEU A C 1
ATOM 881 O O . LEU A 1 118 ? 6.168 13.913 -6.202 1.00 92.62 118 LEU A O 1
ATOM 885 N N . GLY A 1 119 ? 5.707 12.382 -4.627 1.00 90.81 119 GLY A N 1
ATOM 886 C CA . GLY A 1 119 ? 7.096 11.982 -4.424 1.00 90.81 119 GLY A CA 1
ATOM 887 C C . GLY A 1 119 ? 7.715 11.383 -5.684 1.00 90.81 119 GLY A C 1
ATOM 888 O O . GLY A 1 119 ? 8.764 11.834 -6.138 1.00 90.81 119 GLY A O 1
ATOM 889 N N . TYR A 1 120 ? 7.045 10.401 -6.291 1.00 92.06 120 TYR A N 1
ATOM 890 C CA . TYR A 1 120 ? 7.560 9.731 -7.488 1.00 92.06 120 TYR A CA 1
ATOM 891 C C . TYR A 1 120 ? 7.323 10.581 -8.738 1.00 92.06 120 TYR A C 1
ATOM 893 O O . TYR A 1 120 ? 8.177 10.630 -9.618 1.00 92.06 120 TYR A O 1
ATOM 901 N N . GLY A 1 121 ? 6.213 11.318 -8.806 1.00 91.44 121 GLY A N 1
ATOM 902 C CA . GLY A 1 121 ? 5.951 12.261 -9.892 1.00 91.44 121 GLY A CA 1
ATOM 903 C C . GLY A 1 121 ? 6.989 13.380 -9.962 1.00 91.44 121 GLY A C 1
ATOM 904 O O . GLY A 1 121 ? 7.415 13.729 -11.058 1.00 91.44 121 GLY A O 1
ATOM 905 N N . ALA A 1 122 ? 7.464 13.892 -8.820 1.00 89.88 122 ALA A N 1
ATOM 906 C CA . ALA A 1 122 ? 8.562 14.858 -8.784 1.00 89.88 122 ALA A CA 1
ATOM 907 C C . ALA A 1 122 ? 9.872 14.262 -9.324 1.00 89.88 122 ALA A C 1
ATOM 909 O O . ALA A 1 122 ? 10.569 14.926 -10.086 1.00 89.88 122 ALA A O 1
ATOM 910 N N . ALA A 1 123 ? 10.173 13.005 -8.987 1.00 87.38 123 ALA A N 1
ATOM 911 C CA . ALA A 1 123 ? 11.302 12.264 -9.549 1.00 87.38 123 ALA A CA 1
ATOM 912 C C . ALA A 1 123 ? 11.204 12.123 -11.079 1.00 87.38 123 ALA A C 1
ATOM 914 O O . ALA A 1 123 ? 12.130 12.495 -11.797 1.00 87.38 123 ALA A O 1
ATOM 915 N N . ALA A 1 124 ? 10.057 11.678 -11.600 1.00 87.56 124 ALA A N 1
ATOM 916 C CA . ALA A 1 124 ? 9.846 11.572 -13.044 1.00 87.56 124 ALA A CA 1
ATOM 917 C C . ALA A 1 124 ? 9.907 12.936 -13.752 1.00 87.56 124 ALA A C 1
ATOM 919 O O . ALA A 1 124 ? 10.500 13.046 -14.823 1.00 87.56 124 ALA A O 1
ATOM 920 N N . ALA A 1 125 ? 9.342 13.986 -13.150 1.00 88.31 125 ALA A N 1
ATOM 921 C CA . ALA A 1 125 ? 9.399 15.343 -13.688 1.00 88.31 125 ALA A CA 1
ATOM 922 C C . ALA A 1 125 ? 10.834 15.893 -13.716 1.00 88.31 125 ALA A C 1
ATOM 924 O O . ALA A 1 125 ? 11.227 16.516 -14.700 1.00 88.31 125 ALA A O 1
ATOM 925 N N . ALA A 1 126 ? 11.630 15.631 -12.675 1.00 87.06 126 ALA A N 1
ATOM 926 C CA . ALA A 1 126 ? 13.039 16.010 -12.635 1.00 87.06 126 ALA A CA 1
ATOM 927 C C . ALA A 1 126 ? 13.839 15.312 -13.744 1.00 87.06 126 ALA A C 1
ATOM 929 O O . ALA A 1 126 ? 14.621 15.966 -14.427 1.00 87.06 126 ALA A O 1
ATOM 930 N N . LEU A 1 127 ? 13.595 14.018 -13.975 1.00 85.69 127 LEU A N 1
ATOM 931 C CA . LEU A 1 127 ? 14.244 13.265 -15.051 1.00 85.69 127 LEU A CA 1
ATOM 932 C C . LEU A 1 127 ? 13.802 13.721 -16.451 1.00 85.69 127 LEU A C 1
ATOM 934 O O . LEU A 1 127 ? 14.604 13.757 -17.380 1.00 85.69 127 LEU A O 1
ATOM 938 N N . ALA A 1 128 ? 12.532 14.089 -16.619 1.00 84.88 128 ALA A N 1
ATOM 939 C CA . ALA A 1 128 ? 12.051 14.663 -17.873 1.00 84.88 128 ALA A CA 1
ATOM 940 C C . ALA A 1 128 ? 12.699 16.034 -18.146 1.00 84.88 128 ALA A C 1
ATOM 942 O O . ALA A 1 128 ? 13.023 16.355 -19.288 1.00 84.88 128 ALA A O 1
ATOM 943 N N .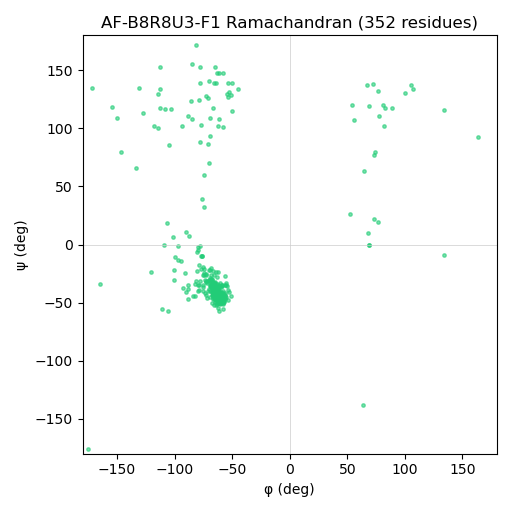 ALA A 1 129 ? 12.948 16.827 -17.098 1.00 85.69 129 ALA A N 1
ATOM 944 C CA . ALA A 1 129 ? 13.587 18.136 -17.212 1.00 85.69 129 ALA A CA 1
ATOM 945 C C . ALA A 1 129 ? 15.068 18.071 -17.628 1.00 85.69 129 ALA A C 1
ATOM 947 O O . ALA A 1 129 ? 15.586 19.061 -18.141 1.00 85.69 129 ALA A O 1
ATOM 948 N N . THR A 1 130 ? 15.752 16.931 -17.465 1.00 82.44 130 THR A N 1
ATOM 949 C CA . THR A 1 130 ? 17.136 16.759 -17.948 1.00 82.44 130 THR A CA 1
ATOM 950 C C . THR A 1 130 ? 17.227 16.505 -19.457 1.00 82.44 130 THR A C 1
ATOM 952 O O . THR A 1 130 ? 18.332 16.378 -19.975 1.00 82.44 130 THR A O 1
ATOM 955 N N . GLY A 1 131 ? 16.096 16.441 -20.174 1.00 74.25 131 GLY A N 1
ATOM 956 C CA . GLY A 1 131 ? 16.064 16.227 -21.627 1.00 74.25 131 GLY A CA 1
ATOM 957 C C . GLY A 1 131 ? 16.321 14.779 -22.048 1.00 74.25 131 GLY A C 1
ATOM 958 O O . GLY A 1 131 ? 16.691 14.527 -23.191 1.00 74.25 131 GLY A O 1
ATOM 959 N N . THR A 1 132 ? 16.159 13.826 -21.129 1.00 75.88 132 THR A N 1
ATOM 960 C CA . THR A 1 132 ? 16.352 12.402 -21.417 1.00 75.88 132 THR A CA 1
ATOM 961 C C . THR A 1 132 ? 15.195 11.878 -22.268 1.00 75.88 132 THR A C 1
ATOM 963 O O . THR A 1 132 ? 14.036 12.030 -21.887 1.00 75.88 132 THR A O 1
ATOM 966 N N . GLU A 1 133 ? 15.495 11.221 -23.388 1.00 76.44 133 GLU A N 1
ATOM 967 C CA . GLU A 1 133 ? 14.488 10.521 -24.192 1.00 76.44 133 GLU A CA 1
ATOM 968 C C . GLU A 1 133 ? 13.939 9.320 -23.406 1.00 76.44 133 GLU A C 1
ATOM 970 O O . GLU A 1 133 ? 14.676 8.398 -23.047 1.00 76.44 133 GLU A O 1
ATOM 975 N N . ILE A 1 134 ? 12.638 9.337 -23.110 1.00 79.81 134 ILE A N 1
ATOM 976 C CA . ILE A 1 134 ? 11.956 8.284 -22.351 1.00 79.81 134 ILE A CA 1
ATOM 977 C C . ILE A 1 134 ? 10.984 7.565 -23.285 1.00 79.81 134 ILE A C 1
ATOM 979 O O . ILE A 1 134 ? 10.009 8.147 -23.761 1.00 79.81 134 ILE A O 1
ATOM 983 N N . GLY A 1 135 ? 11.218 6.272 -23.507 1.00 81.56 135 GLY A N 1
ATOM 984 C CA . GLY A 1 135 ? 10.327 5.434 -24.306 1.00 81.56 135 GLY A CA 1
ATOM 985 C C . GLY A 1 135 ? 8.943 5.250 -23.669 1.00 81.56 135 GLY A C 1
ATOM 986 O O . GLY A 1 135 ? 8.786 5.248 -22.446 1.00 81.56 135 GLY A O 1
ATOM 987 N N . ALA A 1 136 ? 7.924 5.020 -24.503 1.00 83.62 136 ALA A N 1
ATOM 988 C CA . ALA A 1 136 ? 6.553 4.777 -24.043 1.00 83.62 136 ALA A CA 1
ATOM 989 C C . ALA A 1 136 ? 6.444 3.559 -23.101 1.00 83.62 136 ALA A C 1
ATOM 991 O O . ALA A 1 136 ? 5.673 3.586 -22.142 1.00 83.62 136 ALA A O 1
ATOM 992 N N . ALA A 1 137 ? 7.254 2.517 -23.328 1.00 85.25 137 ALA A N 1
ATOM 993 C CA . ALA A 1 137 ? 7.297 1.330 -22.474 1.00 85.25 137 ALA A CA 1
ATOM 994 C C . ALA A 1 137 ? 7.735 1.664 -21.033 1.00 85.25 137 ALA A C 1
ATOM 996 O O . ALA A 1 137 ? 7.066 1.251 -20.084 1.00 85.25 137 ALA A O 1
ATOM 997 N N . SER A 1 138 ? 8.777 2.481 -20.853 1.00 85.81 138 SER A N 1
ATOM 998 C CA . SER A 1 138 ? 9.232 2.923 -19.528 1.00 85.81 138 SER A CA 1
ATOM 999 C C . SER A 1 138 ? 8.166 3.759 -18.812 1.00 85.81 138 SER A C 1
ATOM 1001 O O . SER A 1 138 ? 7.932 3.563 -17.622 1.00 85.81 138 SER A O 1
ATOM 1003 N N . TRP A 1 139 ? 7.428 4.618 -19.526 1.00 88.75 139 TRP A N 1
ATOM 1004 C CA . TRP A 1 139 ? 6.291 5.347 -18.943 1.00 88.75 139 TRP A CA 1
ATOM 1005 C C . TRP A 1 139 ? 5.177 4.419 -18.455 1.00 88.75 139 TRP A C 1
ATOM 1007 O O . TRP A 1 139 ? 4.640 4.617 -17.362 1.00 88.75 139 TRP A O 1
ATOM 1017 N N . THR A 1 140 ? 4.839 3.384 -19.230 1.00 90.62 140 THR A N 1
ATOM 1018 C CA . THR A 1 140 ? 3.851 2.389 -18.788 1.00 90.62 140 THR A CA 1
ATOM 1019 C C . THR A 1 140 ? 4.340 1.602 -17.572 1.00 90.62 140 THR A C 1
ATOM 1021 O O . THR A 1 140 ? 3.568 1.411 -16.631 1.00 90.62 140 THR A O 1
ATOM 1024 N N . ALA A 1 141 ? 5.626 1.233 -17.531 1.00 90.56 141 ALA A N 1
ATOM 1025 C CA . ALA A 1 141 ? 6.232 0.575 -16.379 1.00 90.56 141 ALA A CA 1
ATOM 1026 C C . ALA A 1 141 ? 6.196 1.482 -15.136 1.00 90.56 141 ALA A C 1
ATOM 1028 O O . ALA A 1 141 ? 5.792 1.040 -14.063 1.00 90.56 141 ALA A O 1
ATOM 1029 N N . PHE A 1 142 ? 6.488 2.774 -15.289 1.00 91.88 142 PHE A N 1
ATOM 1030 C CA . PHE A 1 142 ? 6.434 3.758 -14.207 1.00 91.88 142 PHE A CA 1
ATOM 1031 C C . PHE A 1 142 ? 5.026 3.940 -13.625 1.00 91.88 142 PHE A C 1
ATOM 1033 O O . PHE A 1 142 ? 4.840 3.947 -12.407 1.00 91.88 142 PHE A O 1
ATOM 1040 N N . LEU A 1 143 ? 4.011 4.048 -14.486 1.00 93.19 143 LEU A N 1
ATOM 1041 C CA . LEU A 1 143 ? 2.614 4.125 -14.048 1.00 93.19 143 LEU A CA 1
ATOM 1042 C C . LEU A 1 143 ? 2.178 2.835 -13.345 1.00 93.19 143 LEU A C 1
ATOM 1044 O O . LEU A 1 143 ? 1.489 2.893 -12.324 1.00 93.19 143 LEU A O 1
ATOM 1048 N N . SER A 1 144 ? 2.613 1.678 -13.856 1.00 93.00 144 SER A N 1
ATOM 1049 C CA . SER A 1 144 ? 2.360 0.385 -13.217 1.00 93.00 144 SER A CA 1
ATOM 1050 C C . SER A 1 144 ? 3.031 0.286 -11.841 1.00 93.00 144 SER A C 1
ATOM 1052 O O . SER A 1 144 ? 2.417 -0.212 -10.895 1.00 93.00 144 SER A O 1
ATOM 1054 N N . MET A 1 145 ? 4.228 0.869 -11.690 1.00 94.62 145 MET A N 1
ATOM 1055 C CA . MET A 1 145 ? 4.928 0.975 -10.415 1.00 94.62 145 MET A CA 1
ATOM 1056 C C . MET A 1 145 ? 4.121 1.809 -9.430 1.00 94.62 145 MET A C 1
ATOM 1058 O O . MET A 1 145 ? 3.764 1.289 -8.381 1.00 94.62 145 MET A O 1
ATOM 1062 N N . ILE A 1 146 ? 3.726 3.038 -9.781 1.00 95.62 146 ILE A N 1
ATOM 1063 C CA . ILE A 1 146 ? 2.902 3.886 -8.901 1.00 95.62 146 ILE A CA 1
ATOM 1064 C C . ILE A 1 146 ? 1.628 3.155 -8.461 1.00 95.62 146 ILE A C 1
ATOM 1066 O O . ILE A 1 146 ? 1.300 3.136 -7.273 1.00 95.62 146 ILE A O 1
ATOM 1070 N N . PHE A 1 147 ? 0.918 2.532 -9.406 1.00 96.25 147 PHE A N 1
ATOM 1071 C CA . PHE A 1 147 ? -0.293 1.773 -9.108 1.00 96.25 147 PHE A CA 1
ATOM 1072 C C . PHE A 1 147 ? -0.019 0.630 -8.121 1.00 96.25 147 PHE A C 1
ATOM 1074 O O . PHE A 1 147 ? -0.714 0.498 -7.110 1.00 96.25 147 PHE A O 1
ATOM 1081 N N . SER A 1 148 ? 1.019 -0.167 -8.376 1.00 96.38 148 SER A N 1
ATOM 1082 C CA . SER A 1 148 ? 1.401 -1.273 -7.498 1.00 96.38 148 SER A CA 1
ATOM 1083 C C . SER A 1 148 ? 1.887 -0.798 -6.123 1.00 96.38 148 SER A C 1
ATOM 1085 O O . SER A 1 148 ? 1.581 -1.453 -5.129 1.00 96.38 148 SER A O 1
ATOM 1087 N N . SER A 1 149 ? 2.552 0.360 -6.019 1.00 96.75 149 SER A N 1
ATOM 1088 C CA . SER A 1 149 ? 2.998 0.939 -4.742 1.00 96.75 149 SER A CA 1
ATOM 1089 C C . SER A 1 149 ? 1.807 1.374 -3.889 1.00 96.75 149 SER A C 1
ATOM 1091 O O . SER A 1 149 ? 1.784 1.131 -2.683 1.00 96.75 149 SER A O 1
ATOM 1093 N N . ILE A 1 150 ? 0.781 1.969 -4.511 1.00 97.44 150 ILE A N 1
ATOM 1094 C CA . ILE A 1 150 ? -0.474 2.323 -3.832 1.00 97.44 150 ILE A CA 1
ATOM 1095 C C . ILE A 1 150 ? -1.194 1.058 -3.358 1.00 97.44 150 ILE A C 1
ATOM 1097 O O . ILE A 1 150 ? -1.700 1.022 -2.236 1.00 97.44 150 ILE A O 1
ATOM 1101 N N . LEU A 1 151 ? -1.216 0.006 -4.180 1.00 97.31 151 LEU A N 1
ATOM 1102 C CA . LEU A 1 151 ? -1.840 -1.266 -3.827 1.00 97.31 151 LEU A CA 1
ATOM 1103 C C . LEU A 1 151 ? -1.095 -1.974 -2.682 1.00 97.31 151 LEU A C 1
ATOM 1105 O O . LEU A 1 151 ? -1.735 -2.456 -1.752 1.00 97.31 151 LEU A O 1
ATOM 1109 N N . LEU A 1 152 ? 0.241 -1.959 -2.682 1.00 98.00 152 LEU A N 1
ATOM 1110 C CA . LEU A 1 152 ? 1.057 -2.426 -1.556 1.00 98.00 152 LEU A CA 1
ATOM 1111 C C . LEU A 1 152 ? 0.742 -1.629 -0.283 1.00 98.00 152 LEU A C 1
ATOM 1113 O O . LEU A 1 152 ? 0.532 -2.198 0.787 1.00 98.00 152 LEU A O 1
ATOM 1117 N N . GLY A 1 153 ? 0.635 -0.307 -0.405 1.00 97.50 153 GLY A N 1
ATOM 1118 C CA . GLY A 1 153 ? 0.177 0.563 0.670 1.00 97.50 153 GLY A CA 1
ATOM 1119 C C . GLY A 1 153 ? -1.192 0.161 1.221 1.00 97.50 153 GLY A C 1
ATOM 1120 O O . GLY A 1 153 ? -1.365 0.052 2.433 1.00 97.50 153 GLY A O 1
ATOM 1121 N N . ALA A 1 154 ? -2.150 -0.131 0.340 1.00 98.12 154 ALA A N 1
ATOM 1122 C CA . ALA A 1 154 ? -3.485 -0.595 0.703 1.00 98.12 1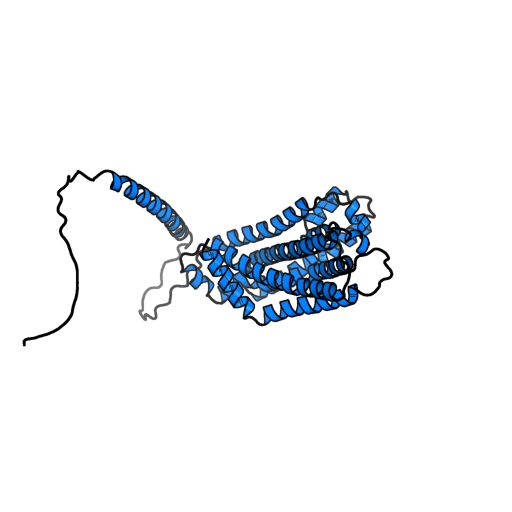54 ALA A CA 1
ATOM 1123 C C . ALA A 1 154 ? -3.452 -1.893 1.531 1.00 98.12 154 ALA A C 1
ATOM 1125 O O . ALA A 1 154 ? -4.188 -1.996 2.514 1.00 98.12 154 ALA A O 1
ATOM 1126 N N . VAL A 1 155 ? -2.573 -2.844 1.187 1.00 98.25 155 VAL A N 1
ATOM 1127 C CA . VAL A 1 155 ? -2.356 -4.084 1.955 1.00 98.25 155 VAL A CA 1
ATOM 1128 C C . VAL A 1 155 ? -1.936 -3.771 3.388 1.00 98.25 155 VAL A C 1
ATOM 1130 O O . VAL A 1 155 ? -2.588 -4.196 4.342 1.00 98.25 155 VAL A O 1
ATOM 1133 N N . PHE A 1 156 ? -0.872 -2.990 3.559 1.00 98.06 156 PHE A N 1
ATOM 1134 C CA . PHE A 1 156 ? -0.325 -2.711 4.887 1.00 98.06 156 PHE A CA 1
ATOM 1135 C C . PHE A 1 156 ? -1.226 -1.800 5.725 1.00 98.06 156 PHE A C 1
ATOM 1137 O O . PHE A 1 156 ? -1.314 -1.990 6.938 1.00 98.06 156 PHE A O 1
ATOM 1144 N N . ILE A 1 157 ? -1.974 -0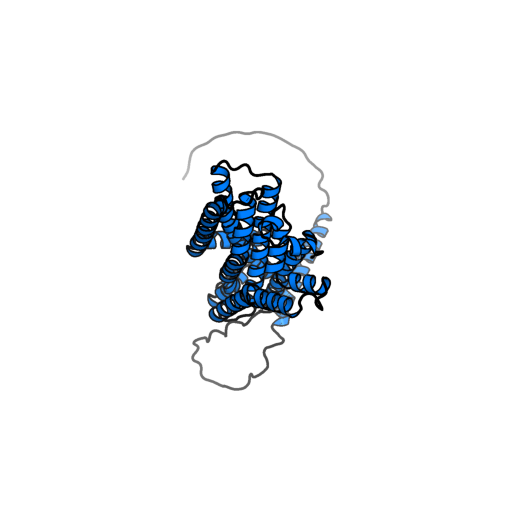.884 5.097 1.00 97.94 157 ILE A N 1
ATOM 1145 C CA . ILE A 1 157 ? -3.050 -0.149 5.773 1.00 97.94 157 ILE A CA 1
ATOM 1146 C C . ILE A 1 157 ? -4.105 -1.145 6.273 1.00 97.94 157 ILE A C 1
ATOM 1148 O O . ILE A 1 157 ? -4.464 -1.106 7.444 1.00 97.94 157 ILE A O 1
ATOM 1152 N N . ALA A 1 158 ? -4.594 -2.061 5.433 1.00 97.69 158 ALA A N 1
ATOM 1153 C CA . ALA A 1 158 ? -5.618 -3.028 5.835 1.00 97.69 158 ALA A CA 1
ATOM 1154 C C . ALA A 1 158 ? -5.156 -3.926 6.998 1.00 97.69 158 ALA A C 1
ATOM 1156 O O . ALA A 1 158 ? -5.920 -4.163 7.938 1.00 97.69 158 ALA A O 1
ATOM 1157 N N . ILE A 1 159 ? -3.898 -4.375 6.974 1.00 97.69 159 ILE A N 1
ATOM 1158 C CA . ILE A 1 159 ? -3.288 -5.138 8.070 1.00 97.69 159 ILE A CA 1
ATOM 1159 C C . ILE A 1 159 ? -3.217 -4.292 9.348 1.00 97.69 159 ILE A C 1
ATOM 1161 O O . ILE A 1 159 ? -3.624 -4.758 10.412 1.00 97.69 159 ILE A O 1
ATOM 1165 N N . GLY A 1 160 ? -2.774 -3.036 9.261 1.00 97.06 160 GLY A N 1
ATOM 1166 C CA . GLY A 1 160 ? -2.744 -2.133 10.413 1.00 97.06 160 GLY A CA 1
ATOM 1167 C C . GLY A 1 160 ? -4.133 -1.876 11.005 1.00 97.06 160 GLY A C 1
ATOM 1168 O O . GLY A 1 160 ? -4.281 -1.854 12.225 1.00 97.06 160 GLY A O 1
ATOM 1169 N N . TYR A 1 161 ? -5.178 -1.797 10.173 1.00 96.25 161 TYR A N 1
ATOM 1170 C CA . TYR A 1 161 ? -6.571 -1.726 10.638 1.00 96.25 161 TYR A CA 1
ATOM 1171 C C . TYR A 1 161 ? -6.997 -2.989 11.378 1.00 96.25 161 TYR A C 1
ATOM 1173 O O . TYR A 1 161 ? -7.654 -2.886 12.413 1.00 96.25 161 TYR A O 1
ATOM 1181 N N . LEU A 1 162 ? -6.628 -4.170 10.880 1.00 96.62 162 LEU A N 1
ATOM 1182 C CA . LEU A 1 162 ? -6.909 -5.430 11.564 1.00 96.62 162 LEU A CA 1
ATOM 1183 C C . LEU A 1 162 ? -6.235 -5.470 12.940 1.00 96.62 162 LEU A C 1
ATOM 1185 O O . LEU A 1 162 ? -6.891 -5.779 13.932 1.00 96.62 162 LEU A O 1
ATOM 1189 N N . VAL A 1 163 ? -4.964 -5.075 13.027 1.00 96.44 163 VAL A N 1
ATOM 1190 C CA . VAL A 1 163 ? -4.238 -4.967 14.304 1.00 96.44 163 VAL A CA 1
ATOM 1191 C C . VAL A 1 163 ? -4.918 -3.966 15.237 1.00 96.44 163 VAL A C 1
ATOM 1193 O O . VAL A 1 163 ? -5.230 -4.300 16.379 1.00 96.44 163 VAL A O 1
ATOM 1196 N N . SER A 1 164 ? -5.225 -2.765 14.744 1.00 94.44 164 SER A N 1
ATOM 1197 C CA . SER A 1 164 ? -5.919 -1.717 15.501 1.00 94.44 164 SER A CA 1
ATOM 1198 C C . SER A 1 164 ? -7.295 -2.177 16.002 1.00 94.44 164 SER A C 1
ATOM 1200 O O . SER A 1 164 ? -7.729 -1.817 17.097 1.00 94.44 164 SER A O 1
ATOM 1202 N N . ALA A 1 165 ? -7.987 -3.005 15.214 1.00 92.75 165 ALA A N 1
ATOM 1203 C CA . ALA A 1 165 ? -9.266 -3.596 15.578 1.00 92.75 165 ALA A CA 1
ATOM 1204 C C . ALA A 1 165 ? -9.132 -4.716 16.614 1.00 92.75 165 ALA A C 1
ATOM 1206 O O . ALA A 1 165 ? -10.095 -4.945 17.339 1.00 92.75 165 ALA A O 1
ATOM 1207 N N . LEU A 1 166 ? -8.001 -5.414 16.712 1.00 93.25 166 LEU A N 1
ATOM 1208 C CA . LEU A 1 166 ? -7.797 -6.515 17.663 1.00 93.25 166 LEU A CA 1
ATOM 1209 C C . LEU A 1 166 ? -7.276 -6.028 19.019 1.00 93.25 166 LEU A C 1
ATOM 1211 O O . LEU A 1 166 ? -7.664 -6.552 20.062 1.00 93.25 166 LEU A O 1
ATOM 1215 N N . VAL A 1 167 ? -6.446 -4.992 19.013 1.00 93.00 167 VAL A N 1
ATOM 1216 C CA . VAL A 1 167 ? -5.746 -4.502 20.201 1.00 93.00 167 VAL A CA 1
ATOM 1217 C C . VAL A 1 167 ? -6.614 -3.525 21.018 1.00 93.00 167 VAL A C 1
ATOM 1219 O O . VAL A 1 167 ? -7.556 -2.912 20.506 1.00 93.00 167 VAL A O 1
ATOM 1222 N N . ARG A 1 168 ? -6.330 -3.419 22.325 1.00 87.75 168 ARG A N 1
ATOM 1223 C CA . ARG A 1 168 ? -6.978 -2.477 23.259 1.00 87.75 168 ARG A CA 1
ATOM 1224 C C . ARG A 1 168 ? -6.147 -1.229 23.561 1.00 87.75 168 ARG A C 1
ATOM 1226 O O . ARG A 1 168 ? -6.740 -0.187 23.807 1.00 87.75 168 ARG A O 1
ATOM 1233 N N . GLU A 1 169 ? -4.823 -1.346 23.523 1.00 90.56 169 GLU A N 1
ATOM 1234 C CA . GLU A 1 169 ? -3.874 -0.279 23.854 1.00 90.56 169 GLU A CA 1
ATOM 1235 C C . GLU A 1 169 ? -3.097 0.189 22.615 1.00 90.56 169 GLU A C 1
ATOM 1237 O O . GLU A 1 169 ? -2.553 -0.622 21.858 1.00 90.56 169 GLU A O 1
ATOM 1242 N N . ARG A 1 170 ? -2.985 1.506 22.415 1.00 90.75 170 ARG A N 1
ATOM 1243 C CA . ARG A 1 170 ? -2.230 2.104 21.302 1.00 90.75 170 ARG A CA 1
ATOM 1244 C C . ARG A 1 170 ? -0.777 1.657 21.258 1.00 90.75 170 ARG A C 1
ATOM 1246 O O . ARG A 1 170 ? -0.270 1.358 20.179 1.00 90.75 170 ARG A O 1
ATOM 1253 N N . GLY A 1 171 ? -0.118 1.613 22.417 1.00 91.94 171 GLY A N 1
ATOM 1254 C CA . GLY A 1 171 ? 1.295 1.239 22.515 1.00 91.94 171 GLY A CA 1
ATOM 1255 C C . GLY A 1 171 ? 1.548 -0.162 21.957 1.00 91.94 171 GLY A C 1
ATOM 1256 O O . GLY A 1 171 ? 2.438 -0.356 21.129 1.00 91.94 171 GLY A O 1
ATOM 1257 N N . THR A 1 172 ? 0.698 -1.125 22.324 1.00 93.38 172 THR A N 1
ATOM 1258 C CA . THR A 1 172 ? 0.764 -2.499 21.811 1.00 93.38 172 THR A CA 1
ATOM 1259 C C . THR A 1 172 ? 0.490 -2.566 20.309 1.00 93.38 172 THR A C 1
ATOM 1261 O O . THR A 1 172 ? 1.171 -3.306 19.601 1.00 93.38 172 THR A O 1
ATOM 1264 N N . ALA A 1 173 ? -0.460 -1.777 19.795 1.00 94.50 173 ALA A N 1
ATOM 1265 C CA . ALA A 1 173 ? -0.746 -1.738 18.360 1.00 94.50 173 ALA A CA 1
ATOM 1266 C C . ALA A 1 173 ? 0.464 -1.239 17.553 1.00 94.50 173 ALA A C 1
ATOM 1268 O O . ALA A 1 173 ? 0.775 -1.809 16.508 1.00 94.50 173 ALA A O 1
ATOM 1269 N N . GLY A 1 174 ? 1.185 -0.234 18.064 1.00 93.62 174 GLY A N 1
ATOM 1270 C CA . GLY A 1 174 ? 2.425 0.258 17.457 1.00 93.62 174 GLY A CA 1
ATOM 1271 C C . GLY A 1 174 ? 3.546 -0.786 17.459 1.00 93.62 174 GLY A C 1
ATOM 1272 O O . GLY A 1 174 ? 4.196 -0.996 16.438 1.00 93.62 174 GLY A O 1
ATOM 1273 N N . GLY A 1 175 ? 3.732 -1.504 18.572 1.00 96.25 175 GLY A N 1
ATOM 1274 C CA . GLY A 1 175 ? 4.720 -2.587 18.658 1.00 96.25 175 GLY A CA 1
ATOM 1275 C C . GLY A 1 175 ? 4.436 -3.736 17.684 1.00 96.25 175 GLY A C 1
ATOM 1276 O O . GLY A 1 175 ? 5.337 -4.189 16.979 1.00 96.25 175 GLY A O 1
ATOM 1277 N N . ILE A 1 176 ? 3.172 -4.164 17.581 1.00 97.12 176 ILE A N 1
ATOM 1278 C CA . ILE A 1 176 ? 2.756 -5.205 16.628 1.00 97.12 176 ILE A CA 1
ATOM 1279 C C . ILE A 1 176 ? 2.939 -4.728 15.186 1.00 97.12 176 ILE A C 1
ATOM 1281 O O . ILE A 1 176 ? 3.397 -5.501 14.350 1.00 97.12 176 ILE A O 1
ATOM 1285 N N . ALA A 1 177 ? 2.634 -3.464 14.890 1.00 96.19 177 ALA A N 1
ATOM 1286 C CA . ALA A 1 177 ? 2.856 -2.890 13.568 1.00 96.19 177 ALA A CA 1
ATOM 1287 C C . ALA A 1 177 ? 4.334 -2.987 13.147 1.00 96.19 177 ALA A C 1
ATOM 1289 O O . ALA A 1 177 ? 4.629 -3.480 12.061 1.00 96.19 177 ALA A O 1
ATOM 1290 N N . ILE A 1 178 ? 5.270 -2.614 14.026 1.00 96.81 178 ILE A N 1
ATOM 1291 C CA . ILE A 1 178 ? 6.711 -2.760 13.756 1.00 96.81 178 ILE A CA 1
ATOM 1292 C C . ILE A 1 178 ? 7.095 -4.238 13.586 1.00 96.81 178 ILE A C 1
ATOM 1294 O O . ILE A 1 178 ? 7.856 -4.571 12.680 1.00 96.81 178 ILE A O 1
ATOM 1298 N N . GLY A 1 179 ? 6.547 -5.137 14.409 1.00 97.69 179 GLY A N 1
ATOM 1299 C CA . GLY A 1 179 ? 6.782 -6.579 14.286 1.00 97.69 179 GLY A CA 1
ATOM 1300 C C . GLY A 1 179 ? 6.313 -7.158 12.946 1.00 97.69 179 GLY A C 1
ATOM 1301 O O . GLY A 1 179 ? 7.036 -7.930 12.324 1.00 97.69 179 GLY A O 1
ATOM 1302 N N . ILE A 1 180 ? 5.140 -6.741 12.461 1.00 97.62 180 ILE A N 1
ATOM 1303 C CA . ILE A 1 180 ? 4.609 -7.125 11.144 1.00 97.62 180 ILE A CA 1
ATOM 1304 C C . ILE A 1 180 ? 5.501 -6.589 10.028 1.00 97.62 180 ILE A C 1
ATOM 1306 O O . ILE A 1 180 ? 5.807 -7.322 9.090 1.00 97.62 180 ILE A O 1
ATOM 1310 N N . TRP A 1 181 ? 5.938 -5.333 10.132 1.00 97.38 181 TRP A N 1
ATOM 1311 C CA . TRP A 1 181 ? 6.873 -4.755 9.172 1.00 97.38 181 TRP A CA 1
ATOM 1312 C C . TRP A 1 181 ? 8.169 -5.571 9.104 1.00 97.38 181 TRP A C 1
ATOM 1314 O O . TRP A 1 181 ? 8.546 -6.018 8.023 1.00 97.38 181 TRP A O 1
ATOM 1324 N N . LEU A 1 182 ? 8.799 -5.848 10.252 1.00 97.19 182 LEU A N 1
ATOM 1325 C CA . LEU A 1 182 ? 10.010 -6.672 10.322 1.00 97.19 182 LEU A CA 1
ATOM 1326 C C . LEU A 1 182 ? 9.788 -8.062 9.724 1.00 97.19 182 LEU A C 1
ATOM 1328 O O . LEU A 1 182 ? 10.634 -8.543 8.973 1.00 97.19 182 LEU A O 1
ATOM 1332 N N . LEU A 1 183 ? 8.652 -8.692 10.030 1.00 97.06 183 LEU A N 1
ATOM 1333 C CA . LEU A 1 183 ? 8.325 -10.027 9.548 1.00 97.06 183 LEU A CA 1
ATOM 1334 C C . LEU A 1 183 ? 8.245 -10.081 8.019 1.00 97.06 183 LEU A C 1
ATOM 1336 O O . LEU A 1 183 ? 8.964 -10.865 7.411 1.00 97.06 183 LEU A O 1
ATOM 1340 N N . PHE A 1 184 ? 7.394 -9.257 7.405 1.00 95.62 184 PHE A N 1
ATOM 1341 C CA . PHE A 1 184 ? 7.120 -9.329 5.963 1.00 95.62 184 PHE A CA 1
ATOM 1342 C C . PHE A 1 184 ? 8.210 -8.697 5.095 1.00 95.62 184 PHE A C 1
ATOM 1344 O O . PHE A 1 184 ? 8.422 -9.124 3.963 1.00 95.62 184 PHE A O 1
ATOM 1351 N N . VAL A 1 185 ? 8.887 -7.662 5.595 1.00 94.38 185 VAL A N 1
ATOM 1352 C CA . VAL A 1 185 ? 9.879 -6.924 4.803 1.00 94.38 185 VAL A CA 1
ATOM 1353 C C . VAL A 1 185 ? 11.274 -7.523 4.954 1.00 94.38 185 VAL A C 1
ATOM 1355 O O . VAL A 1 185 ? 12.000 -7.603 3.970 1.00 94.38 185 VAL A O 1
ATOM 1358 N N . LEU A 1 186 ? 11.662 -7.933 6.166 1.00 94.19 186 LEU A N 1
ATOM 1359 C CA . LEU A 1 186 ? 13.049 -8.297 6.467 1.00 94.19 186 LEU A CA 1
ATOM 1360 C C . LEU A 1 186 ? 13.218 -9.798 6.715 1.00 94.19 186 LEU A C 1
ATOM 1362 O O . LEU A 1 186 ? 14.017 -10.457 6.057 1.00 94.19 186 LEU A O 1
ATOM 1366 N N . ILE A 1 187 ? 12.457 -10.350 7.663 1.00 96.00 187 ILE A N 1
ATOM 1367 C CA . ILE A 1 187 ? 12.610 -11.745 8.092 1.00 96.00 187 ILE A CA 1
ATOM 1368 C C . ILE A 1 187 ? 12.200 -12.691 6.966 1.00 96.00 187 ILE A C 1
ATOM 1370 O O . ILE A 1 187 ? 12.911 -13.657 6.708 1.00 96.00 187 ILE A O 1
ATOM 1374 N N . TYR A 1 188 ? 11.090 -12.407 6.282 1.00 94.88 188 TYR A N 1
ATOM 1375 C CA . TYR A 1 188 ? 10.613 -13.238 5.182 1.00 94.88 188 TYR A CA 1
ATOM 1376 C C . TYR A 1 188 ? 11.609 -13.277 4.021 1.00 94.88 188 TYR A C 1
ATOM 1378 O O . TYR A 1 188 ? 11.914 -14.357 3.525 1.00 94.88 188 TYR A O 1
ATOM 1386 N N . ASP A 1 189 ? 12.165 -12.124 3.636 1.00 91.50 189 ASP A N 1
ATOM 1387 C CA . ASP A 1 189 ? 13.137 -12.021 2.543 1.00 91.50 189 ASP A CA 1
ATOM 1388 C C . ASP A 1 189 ? 14.415 -12.818 2.855 1.00 91.50 189 ASP A C 1
ATOM 1390 O O . ASP A 1 189 ? 14.849 -13.644 2.052 1.00 91.50 189 ASP A O 1
ATOM 1394 N N . MET A 1 190 ? 14.958 -12.669 4.069 1.00 92.62 190 MET A N 1
ATOM 1395 C CA . MET A 1 190 ? 16.139 -13.423 4.510 1.00 92.62 190 MET A CA 1
ATOM 1396 C C . MET A 1 190 ? 15.862 -14.921 4.659 1.00 92.62 190 MET A C 1
ATOM 1398 O O . MET A 1 190 ? 16.716 -15.740 4.321 1.00 92.62 190 MET A O 1
ATOM 1402 N N . ALA A 1 191 ? 14.679 -15.296 5.150 1.00 93.06 191 ALA A N 1
ATOM 1403 C CA . ALA A 1 191 ? 14.282 -16.693 5.276 1.00 93.06 191 ALA A CA 1
ATOM 1404 C C . ALA A 1 191 ? 14.119 -17.353 3.901 1.00 93.06 191 ALA A C 1
ATOM 1406 O O . ALA A 1 191 ? 14.626 -18.454 3.694 1.00 93.06 191 ALA A O 1
ATOM 1407 N N . LEU A 1 192 ? 13.463 -16.671 2.956 1.00 90.19 192 LEU A N 1
ATOM 1408 C CA . LEU A 1 192 ? 13.277 -17.158 1.593 1.00 90.19 192 LEU A CA 1
ATOM 1409 C C . LEU A 1 192 ? 14.625 -17.286 0.875 1.00 90.19 192 LEU A C 1
ATOM 1411 O O . LEU A 1 192 ? 14.927 -18.348 0.336 1.00 90.19 192 LEU A O 1
ATOM 1415 N N . LEU A 1 193 ? 15.469 -16.251 0.930 1.00 88.56 193 LEU A N 1
ATOM 1416 C CA . LEU A 1 193 ? 16.815 -16.287 0.357 1.00 88.56 193 LEU A CA 1
ATOM 1417 C C . LEU A 1 193 ? 17.650 -17.420 0.969 1.00 88.56 193 LEU A C 1
ATOM 1419 O O . LEU A 1 193 ? 18.242 -18.210 0.238 1.00 88.56 193 LEU A O 1
ATOM 1423 N N . GLY A 1 194 ? 17.670 -17.537 2.300 1.00 90.31 194 GLY A N 1
ATOM 1424 C CA . GLY A 1 194 ? 18.399 -18.592 3.002 1.00 90.31 194 GLY A CA 1
ATOM 1425 C C . GLY A 1 194 ? 17.920 -19.990 2.608 1.00 90.31 194 GLY A C 1
ATOM 1426 O O . GLY A 1 194 ? 18.737 -20.872 2.351 1.00 90.31 194 GLY A O 1
ATOM 1427 N N . MET A 1 195 ? 16.605 -20.176 2.481 1.00 89.25 195 MET A N 1
ATOM 1428 C CA . MET A 1 195 ? 16.011 -21.427 2.016 1.00 89.25 195 MET A CA 1
ATOM 1429 C C . MET A 1 195 ? 16.441 -21.763 0.579 1.00 89.25 195 MET A C 1
ATOM 1431 O O . MET A 1 195 ? 16.851 -22.894 0.320 1.00 89.25 195 MET A O 1
ATOM 1435 N N . LEU A 1 196 ? 16.408 -20.791 -0.339 1.00 86.00 196 LEU A N 1
ATOM 1436 C CA . LEU A 1 196 ? 16.831 -20.983 -1.732 1.00 86.00 196 LEU A CA 1
ATOM 1437 C C . LEU A 1 196 ? 18.328 -21.310 -1.843 1.00 86.00 196 LEU A C 1
ATOM 1439 O O . LEU A 1 196 ? 18.718 -22.169 -2.634 1.00 86.00 196 LEU A O 1
ATOM 1443 N N . VAL A 1 197 ? 19.165 -20.654 -1.035 1.00 87.44 197 VAL A N 1
ATOM 1444 C CA . VAL A 1 197 ? 20.616 -20.890 -1.006 1.00 87.44 197 VAL A CA 1
ATOM 1445 C C . VAL A 1 197 ? 20.942 -22.300 -0.510 1.00 87.44 197 VAL A C 1
ATOM 1447 O O . VAL A 1 197 ? 21.820 -22.955 -1.072 1.00 87.44 197 VAL A O 1
ATOM 1450 N N . VAL A 1 198 ? 20.232 -22.788 0.513 1.00 89.44 198 VAL A N 1
ATOM 1451 C CA . VAL A 1 198 ? 20.414 -24.150 1.044 1.00 89.44 198 VAL A CA 1
ATOM 1452 C C . VAL A 1 198 ? 19.934 -25.208 0.051 1.00 89.44 198 VAL A C 1
ATOM 1454 O O . VAL A 1 198 ? 20.592 -26.233 -0.115 1.00 89.44 198 VAL A O 1
ATOM 1457 N N . ASP A 1 199 ? 18.812 -24.964 -0.625 1.00 86.56 199 ASP A N 1
ATOM 1458 C CA . ASP A 1 199 ? 18.233 -25.922 -1.566 1.00 86.56 199 ASP A CA 1
ATOM 1459 C C . ASP A 1 199 ? 19.075 -26.118 -2.840 1.00 86.56 199 ASP A C 1
ATOM 1461 O O . ASP A 1 199 ? 19.060 -27.195 -3.440 1.00 86.56 199 ASP A O 1
ATOM 1465 N N . GLN A 1 200 ? 19.816 -25.088 -3.271 1.00 80.12 200 GLN A N 1
ATOM 1466 C CA . GLN A 1 200 ? 20.584 -25.085 -4.528 1.00 80.12 200 GLN A CA 1
ATOM 1467 C C . GLN A 1 200 ? 19.743 -25.474 -5.765 1.00 80.12 200 GLN A C 1
ATOM 1469 O O . GLN A 1 200 ? 20.280 -25.999 -6.741 1.00 80.12 200 GLN A O 1
ATOM 1474 N N . GLY A 1 201 ? 18.424 -25.247 -5.723 1.00 72.00 201 GLY A N 1
ATOM 1475 C CA . GLY A 1 201 ? 17.488 -25.563 -6.806 1.00 72.00 201 GLY A CA 1
ATOM 1476 C C . GLY A 1 201 ? 17.196 -27.056 -6.992 1.00 72.00 201 GLY A C 1
ATOM 1477 O O . GLY A 1 201 ? 16.814 -27.462 -8.089 1.00 72.00 201 GLY A O 1
ATOM 1478 N N . ARG A 1 202 ? 17.411 -27.891 -5.965 1.00 72.75 202 ARG A N 1
ATOM 1479 C CA . ARG A 1 202 ? 17.234 -29.351 -6.059 1.00 72.75 202 ARG A CA 1
ATOM 1480 C C . ARG A 1 202 ? 15.849 -29.833 -5.638 1.00 72.75 202 ARG A C 1
ATOM 1482 O O . ARG A 1 202 ? 15.357 -30.789 -6.233 1.00 72.75 202 ARG A O 1
ATOM 1489 N N . THR A 1 203 ? 15.236 -29.232 -4.615 1.00 72.62 203 THR A N 1
ATOM 1490 C CA . THR A 1 203 ? 13.978 -29.729 -4.024 1.00 72.62 203 THR A CA 1
ATOM 1491 C C . THR A 1 203 ? 12.829 -28.727 -4.091 1.00 72.62 203 THR A C 1
ATOM 1493 O O . THR A 1 203 ? 11.665 -29.138 -4.104 1.00 72.62 203 THR A O 1
ATOM 1496 N N . ILE A 1 204 ? 13.108 -27.424 -4.199 1.00 77.88 204 ILE A N 1
ATOM 1497 C CA . ILE A 1 204 ? 12.062 -26.406 -4.316 1.00 77.88 204 ILE A CA 1
ATOM 1498 C C . ILE A 1 204 ? 11.515 -26.413 -5.742 1.00 77.88 204 ILE A C 1
ATOM 1500 O O . ILE A 1 204 ? 12.103 -25.875 -6.677 1.00 77.88 204 ILE A O 1
ATOM 1504 N N . SER A 1 205 ? 10.338 -27.016 -5.904 1.00 83.00 205 SER A N 1
ATOM 1505 C CA . SER A 1 205 ? 9.590 -26.924 -7.157 1.00 83.00 205 SER A CA 1
ATOM 1506 C C . SER A 1 205 ? 9.219 -25.469 -7.480 1.00 83.00 205 SER A C 1
ATOM 1508 O O . SER A 1 205 ? 8.902 -24.683 -6.582 1.00 83.00 205 SER A O 1
ATOM 1510 N N . ALA A 1 206 ? 9.163 -25.126 -8.771 1.00 80.44 206 ALA A N 1
ATOM 1511 C CA . ALA A 1 206 ? 8.728 -23.801 -9.228 1.00 80.44 206 ALA A CA 1
ATOM 1512 C C . ALA A 1 206 ? 7.332 -23.420 -8.689 1.00 80.44 206 ALA A C 1
ATOM 1514 O O . ALA A 1 206 ? 7.074 -22.264 -8.365 1.00 80.44 206 ALA A O 1
ATOM 1515 N N . GLY A 1 207 ? 6.438 -24.404 -8.522 1.00 83.50 207 GLY A N 1
ATOM 1516 C CA . GLY A 1 207 ? 5.114 -24.191 -7.933 1.00 83.50 207 GLY A CA 1
ATOM 1517 C C . GLY A 1 207 ? 5.163 -23.774 -6.460 1.00 83.50 207 GLY A C 1
ATOM 1518 O O . GLY A 1 207 ? 4.450 -22.853 -6.063 1.00 83.50 207 GLY A O 1
ATOM 1519 N N . LEU A 1 208 ? 6.028 -24.406 -5.658 1.00 86.12 208 LEU A N 1
ATOM 1520 C CA . LEU A 1 208 ? 6.219 -24.038 -4.253 1.00 86.12 208 LEU A CA 1
ATOM 1521 C C . LEU A 1 208 ? 6.838 -22.642 -4.123 1.00 86.12 208 LEU A C 1
ATOM 1523 O O . LEU A 1 208 ? 6.374 -21.849 -3.307 1.00 86.12 208 LEU A O 1
ATOM 1527 N N . LEU A 1 209 ? 7.831 -22.322 -4.958 1.00 86.12 209 LEU A N 1
ATOM 1528 C CA . LEU A 1 209 ? 8.427 -20.987 -5.003 1.00 86.12 209 LEU A CA 1
ATOM 1529 C C . LEU A 1 209 ? 7.373 -19.917 -5.321 1.00 86.12 209 LEU A C 1
ATOM 1531 O O . LEU A 1 209 ? 7.268 -18.928 -4.602 1.00 86.12 209 LEU A O 1
ATOM 1535 N N . ASN A 1 210 ? 6.533 -20.147 -6.334 1.00 87.94 210 ASN A N 1
ATOM 1536 C CA . ASN A 1 210 ? 5.443 -19.233 -6.682 1.00 87.94 210 ASN A CA 1
ATOM 1537 C C . ASN A 1 210 ? 4.463 -19.031 -5.517 1.00 87.94 210 ASN A C 1
ATOM 1539 O O . ASN A 1 210 ? 4.040 -17.907 -5.257 1.00 87.94 210 ASN A O 1
ATOM 1543 N N . ALA A 1 211 ? 4.115 -20.097 -4.790 1.00 88.31 211 ALA A N 1
ATOM 1544 C CA . ALA A 1 211 ? 3.235 -20.002 -3.627 1.00 88.31 211 ALA A CA 1
ATOM 1545 C C . ALA A 1 211 ? 3.868 -19.190 -2.483 1.00 88.31 211 ALA A C 1
ATOM 1547 O O . ALA A 1 211 ? 3.199 -18.337 -1.899 1.00 88.31 211 ALA A O 1
ATOM 1548 N N . LEU A 1 212 ? 5.156 -19.407 -2.197 1.00 90.12 212 LEU A N 1
ATOM 1549 C CA . LEU A 1 212 ? 5.899 -18.635 -1.196 1.00 90.12 212 LEU A CA 1
ATOM 1550 C C . LEU A 1 212 ? 6.009 -17.156 -1.590 1.00 90.12 212 LEU A C 1
ATOM 1552 O O . LEU A 1 212 ? 5.844 -16.285 -0.742 1.00 90.12 212 LEU A O 1
ATOM 1556 N N . LEU A 1 213 ? 6.213 -16.849 -2.868 1.00 88.50 213 LEU A N 1
ATOM 1557 C CA . LEU A 1 213 ? 6.262 -15.466 -3.348 1.00 88.50 213 LEU A CA 1
ATOM 1558 C C . LEU A 1 213 ? 4.895 -14.765 -3.254 1.00 88.50 213 LEU A C 1
ATOM 1560 O O . LEU A 1 213 ? 4.832 -13.579 -2.950 1.00 88.50 213 LEU A O 1
ATOM 1564 N N . LEU A 1 214 ? 3.784 -15.482 -3.467 1.00 91.31 214 LEU A N 1
ATOM 1565 C CA . LEU A 1 214 ? 2.426 -14.933 -3.319 1.00 91.31 214 LEU A CA 1
ATOM 1566 C C . LEU A 1 214 ? 1.993 -14.751 -1.855 1.00 91.31 214 LEU A C 1
ATOM 1568 O O . LEU A 1 214 ? 1.126 -13.923 -1.557 1.00 91.31 214 LEU A O 1
ATOM 1572 N N . LEU A 1 215 ? 2.580 -15.520 -0.936 1.00 93.25 215 LEU A N 1
ATOM 1573 C CA . LEU A 1 215 ? 2.314 -15.404 0.496 1.00 93.25 215 LEU A CA 1
ATOM 1574 C C . LEU A 1 215 ? 2.871 -14.097 1.080 1.00 93.25 215 LEU A C 1
ATOM 1576 O O . LEU A 1 215 ? 2.380 -13.631 2.105 1.00 93.25 215 LEU A O 1
ATOM 1580 N N . ASN A 1 216 ? 3.850 -13.479 0.420 1.00 94.94 216 ASN A N 1
ATOM 1581 C CA . ASN A 1 216 ? 4.405 -12.203 0.838 1.00 94.94 216 ASN A CA 1
ATOM 1582 C C . ASN A 1 216 ? 3.986 -11.063 -0.111 1.00 94.94 216 ASN A C 1
ATOM 1584 O O . ASN A 1 216 ? 4.382 -11.051 -1.280 1.00 94.94 216 ASN A O 1
ATOM 1588 N N . PRO A 1 217 ? 3.228 -10.053 0.360 1.00 95.25 217 PRO A N 1
ATOM 1589 C CA . PRO A 1 217 ? 2.805 -8.946 -0.493 1.00 95.25 217 PRO A CA 1
ATOM 1590 C C . PRO A 1 217 ? 3.975 -8.108 -1.034 1.00 95.25 217 PRO A C 1
ATOM 1592 O O . PRO A 1 217 ? 3.853 -7.540 -2.119 1.00 95.25 217 PRO A O 1
ATOM 1595 N N . THR A 1 218 ? 5.111 -8.023 -0.330 1.00 95.12 218 THR A N 1
ATOM 1596 C CA . THR A 1 218 ? 6.276 -7.272 -0.831 1.00 95.12 218 THR A CA 1
ATOM 1597 C C . THR A 1 218 ? 6.959 -7.983 -1.998 1.00 95.12 218 THR A C 1
ATOM 1599 O O . THR A 1 218 ? 7.407 -7.319 -2.934 1.00 95.12 218 THR A O 1
ATOM 1602 N N . ASP A 1 219 ? 6.958 -9.317 -2.008 1.00 92.75 219 ASP A N 1
ATOM 1603 C CA . ASP A 1 219 ? 7.486 -10.121 -3.113 1.00 92.75 219 ASP A CA 1
ATOM 1604 C C . ASP A 1 219 ? 6.555 -10.082 -4.323 1.00 92.75 219 ASP A C 1
ATOM 1606 O O . ASP A 1 219 ? 7.016 -9.870 -5.445 1.00 92.75 219 ASP A O 1
ATOM 1610 N N . ALA A 1 220 ? 5.238 -10.159 -4.107 1.00 93.12 220 ALA A N 1
ATOM 1611 C CA . ALA A 1 220 ? 4.259 -9.960 -5.174 1.00 93.12 220 ALA A CA 1
ATOM 1612 C C . ALA A 1 220 ? 4.404 -8.576 -5.841 1.00 93.12 220 ALA A C 1
ATOM 1614 O O . ALA A 1 220 ? 4.373 -8.469 -7.069 1.00 93.12 220 ALA A O 1
ATOM 1615 N N . TYR A 1 221 ? 4.625 -7.520 -5.046 1.00 94.56 221 TYR A N 1
ATOM 1616 C CA . TYR A 1 221 ? 4.938 -6.177 -5.543 1.00 94.56 221 TYR A CA 1
ATOM 1617 C C . TYR A 1 221 ? 6.254 -6.141 -6.335 1.00 94.56 221 TYR A C 1
ATOM 1619 O O . TYR A 1 221 ? 6.304 -5.575 -7.430 1.00 94.56 221 TYR A O 1
ATOM 1627 N N . ARG A 1 222 ? 7.317 -6.758 -5.809 1.00 92.06 222 ARG A N 1
ATOM 1628 C CA . ARG A 1 222 ? 8.637 -6.804 -6.452 1.00 92.06 222 ARG A CA 1
ATOM 1629 C C . ARG A 1 222 ? 8.558 -7.479 -7.818 1.00 92.06 222 ARG A C 1
ATOM 1631 O O . ARG A 1 222 ? 8.991 -6.900 -8.809 1.00 92.06 222 ARG A O 1
ATOM 1638 N N . LEU A 1 223 ? 7.935 -8.654 -7.889 1.00 90.50 223 LEU A N 1
ATOM 1639 C CA . LEU A 1 223 ? 7.762 -9.415 -9.128 1.00 90.50 223 LEU A CA 1
ATOM 1640 C C . LEU A 1 223 ? 6.914 -8.675 -10.160 1.00 90.50 223 LEU A C 1
ATOM 1642 O O . LEU A 1 223 ? 7.216 -8.741 -11.349 1.00 90.50 223 LEU A O 1
ATOM 1646 N N . LEU A 1 224 ? 5.871 -7.964 -9.722 1.00 91.50 224 LEU A N 1
ATOM 1647 C CA . LEU A 1 224 ? 5.019 -7.188 -10.622 1.00 91.50 224 LEU A CA 1
ATOM 1648 C C . LEU A 1 224 ? 5.811 -6.063 -11.301 1.00 91.50 224 LEU A C 1
ATOM 1650 O O . LEU A 1 224 ? 5.645 -5.833 -12.495 1.00 91.50 224 LEU A O 1
ATOM 1654 N N . ASN A 1 225 ? 6.706 -5.408 -10.557 1.00 91.62 225 ASN A N 1
ATOM 1655 C CA . ASN A 1 225 ? 7.559 -4.343 -11.081 1.00 91.62 225 ASN A CA 1
ATOM 1656 C C . ASN A 1 225 ? 8.714 -4.862 -11.945 1.00 91.62 225 ASN A C 1
ATOM 1658 O O . ASN A 1 225 ? 9.063 -4.226 -12.932 1.00 91.62 225 ASN A O 1
ATOM 1662 N N . LEU A 1 226 ? 9.291 -6.023 -11.617 1.00 87.75 226 LEU A N 1
ATOM 1663 C CA . LEU A 1 226 ? 10.367 -6.622 -12.418 1.00 87.75 226 LEU A CA 1
ATOM 1664 C C . LEU A 1 226 ? 9.897 -7.098 -13.793 1.00 87.75 226 LEU A C 1
ATOM 1666 O O . LEU A 1 226 ? 10.673 -7.071 -14.745 1.00 87.75 226 LEU A O 1
ATOM 1670 N N . GLN A 1 227 ? 8.632 -7.504 -13.900 1.00 86.06 227 GLN A N 1
ATOM 1671 C CA . GLN A 1 227 ? 8.007 -7.888 -15.167 1.00 86.06 227 GLN A CA 1
ATOM 1672 C C . GLN A 1 227 ? 7.548 -6.684 -16.008 1.00 86.06 227 GLN A C 1
ATOM 1674 O O . GLN A 1 227 ? 7.100 -6.862 -17.141 1.00 86.06 227 GLN A O 1
ATOM 1679 N N . ALA A 1 228 ? 7.622 -5.460 -15.477 1.00 83.56 228 ALA A N 1
ATOM 1680 C CA . ALA A 1 228 ? 7.160 -4.269 -16.174 1.00 83.56 228 ALA A CA 1
ATOM 1681 C C . ALA A 1 228 ? 8.254 -3.712 -17.103 1.00 83.56 228 ALA A C 1
ATOM 1683 O O . ALA A 1 228 ? 9.231 -3.119 -16.653 1.00 83.56 228 ALA A O 1
ATOM 1684 N N . GLY A 1 229 ? 8.078 -3.865 -18.418 1.00 77.56 229 GLY A N 1
ATOM 1685 C CA . GLY A 1 229 ? 9.008 -3.325 -19.418 1.00 77.56 229 GLY A CA 1
ATOM 1686 C C . GLY A 1 229 ? 10.408 -3.951 -19.340 1.00 77.56 229 GLY A C 1
ATOM 1687 O O . GLY A 1 229 ? 10.548 -5.156 -19.161 1.00 77.56 229 GLY A O 1
ATOM 1688 N N . SER A 1 230 ? 11.451 -3.129 -19.478 1.00 75.88 230 SER A N 1
ATOM 1689 C CA . SER A 1 230 ? 12.875 -3.517 -19.429 1.00 75.88 230 SER A CA 1
ATOM 1690 C C . SER A 1 230 ? 13.479 -3.522 -18.014 1.00 75.88 230 SER A C 1
ATOM 1692 O O . SER A 1 230 ? 14.683 -3.721 -17.839 1.00 75.88 230 SER A O 1
ATOM 1694 N N . VAL A 1 231 ? 12.661 -3.340 -16.974 1.00 79.44 231 VAL A N 1
ATOM 1695 C CA . VAL A 1 231 ? 13.115 -3.203 -15.577 1.00 79.44 231 VAL A CA 1
ATOM 1696 C C . VAL A 1 231 ? 13.837 -4.466 -15.080 1.00 79.44 231 VAL A C 1
ATOM 1698 O O . VAL A 1 231 ? 14.847 -4.373 -14.375 1.00 79.44 231 VAL A O 1
ATOM 1701 N N . GLY A 1 232 ? 13.379 -5.654 -15.488 1.00 78.25 232 GLY A N 1
ATOM 1702 C CA . GLY A 1 232 ? 13.987 -6.932 -15.104 1.00 78.25 232 GLY A CA 1
ATOM 1703 C C . GLY A 1 232 ? 15.443 -7.087 -15.561 1.00 78.25 232 GLY A C 1
ATOM 1704 O O . GLY A 1 232 ? 16.278 -7.552 -14.783 1.00 78.25 232 GLY A O 1
ATOM 1705 N N . SER A 1 233 ? 15.775 -6.633 -16.776 1.00 76.31 233 SER A N 1
ATOM 1706 C CA . SER A 1 233 ? 17.153 -6.660 -17.294 1.00 76.31 233 SER A CA 1
ATOM 1707 C C . SER A 1 233 ? 18.075 -5.678 -16.576 1.00 76.31 233 SER A C 1
ATOM 1709 O O . SER A 1 233 ? 19.234 -5.998 -16.331 1.00 76.31 233 SER A O 1
ATOM 1711 N N . VAL A 1 234 ? 17.558 -4.511 -16.177 1.00 77.44 234 VAL A N 1
ATOM 1712 C CA . VAL A 1 234 ? 18.333 -3.489 -15.450 1.00 77.44 234 VAL A CA 1
ATOM 1713 C C . VAL A 1 234 ? 18.613 -3.916 -14.008 1.00 77.44 234 VAL A C 1
ATOM 1715 O O . VAL A 1 234 ? 19.656 -3.591 -13.451 1.00 77.44 234 VAL A O 1
ATOM 1718 N N . SER A 1 235 ? 17.708 -4.690 -13.407 1.00 76.81 235 SER A N 1
ATOM 1719 C CA . SER A 1 235 ? 17.837 -5.153 -12.021 1.00 76.81 235 SER A CA 1
ATOM 1720 C C . SER A 1 235 ? 18.837 -6.300 -11.831 1.00 76.81 235 SER A C 1
ATOM 1722 O O . SER A 1 235 ? 19.084 -6.698 -10.696 1.00 76.81 235 SER A O 1
ATOM 1724 N N . GLY A 1 236 ? 19.342 -6.905 -12.914 1.00 74.38 236 GLY A N 1
ATOM 1725 C CA . GLY A 1 236 ? 20.152 -8.131 -12.850 1.00 74.38 236 GLY A CA 1
ATOM 1726 C C . GLY A 1 236 ? 19.374 -9.381 -12.404 1.00 74.38 236 GLY A C 1
ATOM 1727 O O . GLY A 1 236 ? 19.973 -10.422 -12.155 1.00 74.38 236 GLY A O 1
ATOM 1728 N N . MET A 1 237 ? 18.041 -9.292 -12.313 1.00 70.75 237 MET A N 1
ATOM 1729 C CA . MET A 1 237 ? 17.142 -10.358 -11.844 1.00 70.75 237 MET A CA 1
ATOM 1730 C C . MET A 1 237 ? 16.336 -11.007 -12.982 1.00 70.75 237 MET A C 1
ATOM 1732 O O . MET A 1 237 ? 15.328 -11.669 -12.729 1.00 70.75 237 MET A O 1
ATOM 1736 N N . SER A 1 238 ? 16.768 -10.848 -14.237 1.00 67.62 238 SER A N 1
ATOM 1737 C CA . SER A 1 238 ? 16.101 -11.407 -15.425 1.00 67.62 238 SER A CA 1
ATOM 1738 C C . SER A 1 238 ? 15.849 -12.916 -15.314 1.00 67.62 238 SER A C 1
ATOM 1740 O O . SER A 1 238 ? 14.747 -13.374 -15.602 1.00 67.62 238 SER A O 1
ATOM 1742 N N . GLY A 1 239 ? 16.809 -13.675 -14.775 1.00 65.62 239 GLY A N 1
ATOM 1743 C CA . GLY A 1 239 ? 16.663 -15.120 -14.572 1.00 65.62 239 GLY A CA 1
ATOM 1744 C C . GLY A 1 239 ? 15.557 -15.523 -13.585 1.00 65.62 239 GLY A C 1
ATOM 1745 O O . GLY A 1 239 ? 15.034 -16.627 -13.680 1.00 65.62 239 GLY A O 1
ATOM 1746 N N . ILE A 1 240 ? 15.148 -14.650 -12.658 1.00 65.62 240 ILE A N 1
ATOM 1747 C CA . ILE A 1 240 ? 14.024 -14.931 -11.747 1.00 65.62 240 ILE A CA 1
ATOM 1748 C C . ILE A 1 240 ? 12.694 -14.700 -12.474 1.00 65.62 240 ILE A C 1
ATOM 1750 O O . ILE A 1 240 ? 11.767 -15.494 -12.332 1.00 65.62 240 ILE A O 1
ATOM 1754 N N . ALA A 1 241 ? 12.611 -13.646 -13.291 1.00 61.34 241 ALA A N 1
ATOM 1755 C CA . ALA A 1 241 ? 11.403 -13.306 -14.040 1.00 61.34 241 ALA A CA 1
ATOM 1756 C C . ALA A 1 241 ? 11.037 -14.367 -15.095 1.00 61.34 241 ALA A C 1
ATOM 1758 O O . ALA A 1 241 ? 9.858 -14.628 -15.305 1.00 61.34 241 ALA A O 1
ATOM 1759 N N . GLU A 1 242 ? 12.026 -15.017 -15.716 1.00 61.19 242 GLU A N 1
ATOM 1760 C CA . GLU A 1 242 ? 11.796 -16.054 -16.736 1.00 61.19 242 GLU A CA 1
ATOM 1761 C C . GLU A 1 242 ? 11.328 -17.400 -16.155 1.00 61.19 242 GLU A C 1
ATOM 1763 O O . GLU A 1 242 ? 10.632 -18.157 -16.827 1.00 61.19 242 GLU A O 1
ATOM 1768 N N . ASN A 1 243 ? 11.673 -17.696 -14.897 1.00 62.78 243 ASN A N 1
ATOM 1769 C CA . ASN A 1 243 ? 11.334 -18.966 -14.241 1.00 62.78 243 ASN A CA 1
ATOM 1770 C C . ASN A 1 243 ? 10.037 -18.907 -13.413 1.00 62.78 243 ASN A C 1
ATOM 1772 O O . ASN A 1 243 ? 9.488 -19.944 -13.032 1.00 62.78 243 ASN A O 1
ATOM 1776 N N . VAL A 1 244 ? 9.526 -17.707 -13.132 1.00 66.69 244 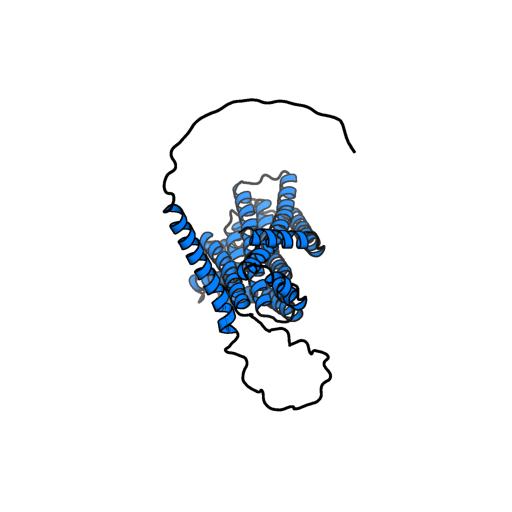VAL A N 1
ATOM 1777 C CA . VAL A 1 244 ? 8.291 -17.498 -12.366 1.00 66.69 244 VAL A CA 1
ATOM 1778 C C . VAL A 1 244 ? 7.107 -17.374 -13.327 1.00 66.69 244 VAL A C 1
ATOM 1780 O O . VAL A 1 244 ? 6.859 -16.330 -13.919 1.00 66.69 244 VAL A O 1
ATOM 1783 N N . ALA A 1 245 ? 6.322 -18.445 -13.453 1.00 68.88 245 ALA A N 1
ATOM 1784 C CA . ALA A 1 245 ? 5.140 -18.516 -14.322 1.00 68.88 245 ALA A CA 1
ATOM 1785 C C . ALA A 1 245 ? 3.896 -17.771 -13.773 1.00 68.88 245 ALA A C 1
ATOM 1787 O O . ALA A 1 245 ? 2.771 -18.268 -13.870 1.00 68.88 245 ALA A O 1
ATOM 1788 N N . LEU A 1 246 ? 4.066 -16.600 -13.149 1.00 82.06 246 LEU A N 1
ATOM 1789 C CA . LEU A 1 246 ? 2.961 -15.818 -12.582 1.00 82.06 246 LEU A CA 1
ATOM 1790 C C . LEU A 1 246 ? 2.607 -14.635 -13.478 1.00 82.06 246 LEU A C 1
ATOM 1792 O O . LEU A 1 246 ? 3.390 -13.704 -13.633 1.00 82.06 246 LEU A O 1
ATOM 1796 N N . SER A 1 247 ? 1.382 -14.638 -14.010 1.00 88.94 247 SER A N 1
ATOM 1797 C CA . SER A 1 247 ? 0.887 -13.503 -14.794 1.00 88.94 247 SER A CA 1
ATOM 1798 C C . SER A 1 247 ? 0.796 -12.217 -13.948 1.00 88.94 247 SER A C 1
ATOM 1800 O O . SER A 1 247 ? 0.435 -12.285 -12.767 1.00 88.94 247 SER A O 1
ATOM 1802 N N . PRO A 1 248 ? 1.007 -11.025 -14.541 1.00 89.38 248 PRO A N 1
ATOM 1803 C CA . PRO A 1 248 ? 0.817 -9.749 -13.846 1.00 89.38 248 PRO A CA 1
ATOM 1804 C C . PRO A 1 248 ? -0.579 -9.603 -13.220 1.00 89.38 248 PRO A C 1
ATOM 1806 O O . PRO A 1 248 ? -0.726 -9.077 -12.119 1.00 89.38 248 PRO A O 1
ATOM 1809 N N . ALA A 1 249 ? -1.611 -10.134 -13.884 1.00 91.44 249 ALA A N 1
ATOM 1810 C CA . ALA A 1 249 ? -2.978 -10.135 -13.370 1.00 91.44 249 ALA A CA 1
ATOM 1811 C C . ALA A 1 249 ? -3.119 -10.961 -12.080 1.00 91.44 249 ALA A C 1
ATOM 1813 O O . ALA A 1 249 ? -3.817 -10.536 -11.160 1.00 91.44 249 ALA A O 1
ATOM 1814 N N . ALA A 1 250 ? -2.430 -12.104 -11.981 1.00 92.06 250 ALA A N 1
ATOM 1815 C CA . ALA A 1 250 ? -2.423 -12.920 -10.769 1.00 92.06 250 ALA A CA 1
ATOM 1816 C C . ALA A 1 250 ? -1.748 -12.192 -9.596 1.00 92.06 250 ALA A C 1
ATOM 1818 O O . ALA A 1 250 ? -2.254 -12.247 -8.477 1.00 92.06 250 ALA A O 1
ATOM 1819 N N . LEU A 1 251 ? -0.661 -11.456 -9.849 1.00 93.12 251 LEU A N 1
ATOM 1820 C CA . LEU A 1 251 ? 0.023 -10.656 -8.825 1.00 93.12 251 LEU A CA 1
ATOM 1821 C C . LEU A 1 251 ? -0.847 -9.496 -8.327 1.00 93.12 251 LEU A C 1
ATOM 1823 O O . LEU A 1 251 ? -0.963 -9.280 -7.121 1.00 93.12 251 LEU A O 1
ATOM 1827 N N . ILE A 1 252 ? -1.521 -8.789 -9.238 1.00 95.06 252 ILE A N 1
ATOM 1828 C CA . ILE A 1 252 ? -2.480 -7.734 -8.877 1.00 95.06 252 ILE A CA 1
ATOM 1829 C C . ILE A 1 252 ? -3.641 -8.322 -8.067 1.00 95.06 252 ILE A C 1
ATOM 1831 O O . ILE A 1 252 ? -4.029 -7.749 -7.050 1.00 95.06 252 ILE A O 1
ATOM 1835 N N . ALA A 1 253 ? -4.177 -9.474 -8.478 1.00 95.19 253 ALA A N 1
ATOM 1836 C CA . ALA A 1 253 ? -5.243 -10.157 -7.750 1.00 95.19 253 ALA A CA 1
ATOM 1837 C C . ALA A 1 253 ? -4.793 -10.596 -6.348 1.00 95.19 253 ALA A C 1
ATOM 1839 O O . ALA A 1 253 ? -5.551 -10.438 -5.392 1.00 95.19 253 ALA A O 1
ATOM 1840 N N . ALA A 1 254 ? -3.559 -11.083 -6.203 1.00 95.25 254 ALA A N 1
ATOM 1841 C CA . ALA A 1 254 ? -2.989 -11.454 -4.913 1.00 95.25 254 ALA A CA 1
ATOM 1842 C C . ALA A 1 254 ? -2.832 -10.240 -3.987 1.00 95.25 254 ALA A C 1
ATOM 1844 O O . ALA A 1 254 ? -3.255 -10.294 -2.834 1.00 95.25 254 ALA A O 1
ATOM 1845 N N . LEU A 1 255 ? -2.309 -9.119 -4.492 1.00 96.19 255 LEU A N 1
ATOM 1846 C CA . LEU A 1 255 ? -2.218 -7.871 -3.730 1.00 96.19 255 LEU A CA 1
ATOM 1847 C C . LEU A 1 255 ? -3.606 -7.331 -3.348 1.00 96.19 255 LEU A C 1
ATOM 1849 O O . LEU A 1 255 ? -3.821 -6.903 -2.215 1.00 96.19 255 LEU A O 1
ATOM 1853 N N . ALA A 1 256 ? -4.579 -7.399 -4.259 1.00 96.69 256 ALA A N 1
ATOM 1854 C CA . ALA A 1 256 ? -5.957 -7.024 -3.964 1.00 96.69 256 ALA A CA 1
ATOM 1855 C C . ALA A 1 256 ? -6.577 -7.934 -2.890 1.00 96.69 256 ALA A C 1
ATOM 1857 O O . ALA A 1 256 ? -7.231 -7.437 -1.975 1.00 96.69 256 ALA A O 1
ATOM 1858 N N . ALA A 1 257 ? -6.333 -9.246 -2.943 1.00 96.75 257 ALA A N 1
ATOM 1859 C CA . ALA A 1 257 ? -6.764 -10.183 -1.910 1.00 96.75 257 ALA A CA 1
ATOM 1860 C C . ALA A 1 257 ? -6.114 -9.858 -0.556 1.00 96.75 257 ALA A C 1
ATOM 1862 O O . ALA A 1 257 ? -6.811 -9.781 0.454 1.00 96.75 257 ALA A O 1
ATOM 1863 N N . TRP A 1 258 ? -4.814 -9.564 -0.539 1.00 96.62 258 TRP A N 1
ATOM 1864 C CA . TRP A 1 258 ? -4.087 -9.123 0.653 1.00 96.62 258 TRP A CA 1
ATOM 1865 C C . TRP A 1 258 ? -4.583 -7.790 1.226 1.00 96.62 258 TRP A C 1
ATOM 1867 O O . TRP A 1 258 ? -4.421 -7.552 2.418 1.00 96.62 258 TRP A O 1
ATOM 1877 N N . ALA A 1 259 ? -5.216 -6.930 0.429 1.00 96.69 259 ALA A N 1
ATOM 1878 C CA . ALA A 1 259 ? -5.867 -5.722 0.928 1.00 96.69 259 ALA A CA 1
ATOM 1879 C C . ALA A 1 259 ? -7.292 -6.006 1.432 1.00 96.69 259 ALA A C 1
ATOM 1881 O O . ALA A 1 259 ? -7.691 -5.541 2.500 1.00 96.69 259 ALA A O 1
ATOM 1882 N N . LEU A 1 260 ? -8.072 -6.791 0.686 1.00 96.50 260 LEU A N 1
ATOM 1883 C CA . LEU A 1 260 ? -9.479 -7.050 0.991 1.00 96.50 260 LEU A CA 1
ATOM 1884 C C . LEU A 1 260 ? -9.673 -8.016 2.165 1.00 96.50 260 LEU A C 1
ATOM 1886 O O . LEU A 1 260 ? -10.598 -7.814 2.951 1.00 96.50 260 LEU A O 1
ATOM 1890 N N . LEU A 1 261 ? -8.821 -9.036 2.318 1.00 96.38 261 LEU A N 1
ATOM 1891 C CA . LEU A 1 261 ? -8.952 -10.038 3.381 1.00 96.38 261 LEU A CA 1
ATOM 1892 C C . LEU A 1 261 ? -8.751 -9.432 4.783 1.00 96.38 261 LEU A C 1
ATOM 1894 O O . LEU A 1 261 ? -9.657 -9.579 5.610 1.00 96.38 261 LEU A O 1
ATOM 1898 N N . PRO A 1 262 ? -7.660 -8.692 5.082 1.00 96.00 262 PRO A N 1
ATOM 1899 C CA . PRO A 1 262 ? -7.482 -8.073 6.394 1.00 96.00 262 PRO A CA 1
ATOM 1900 C C . PRO A 1 262 ? -8.493 -6.956 6.643 1.00 96.00 262 PRO A C 1
ATOM 1902 O O . PRO A 1 262 ? -8.976 -6.815 7.763 1.00 96.00 262 PRO A O 1
ATOM 1905 N N . LEU A 1 263 ? -8.878 -6.202 5.605 1.00 94.94 263 LEU A N 1
ATOM 1906 C CA . LEU A 1 263 ? -9.907 -5.169 5.720 1.00 94.94 263 LEU A CA 1
ATOM 1907 C C . LEU A 1 263 ? -11.267 -5.785 6.074 1.00 94.94 263 LEU A C 1
ATOM 1909 O O . LEU A 1 263 ? -11.942 -5.321 6.993 1.00 94.94 263 LEU A O 1
ATOM 1913 N N . GLY A 1 264 ? -11.650 -6.867 5.393 1.00 94.69 264 GLY A N 1
ATOM 1914 C CA . GLY A 1 264 ? -12.843 -7.648 5.700 1.00 94.69 264 GLY A CA 1
ATOM 1915 C C . GLY A 1 264 ? -12.808 -8.179 7.131 1.00 94.69 264 GLY A C 1
ATOM 1916 O O . GLY A 1 264 ? -13.736 -7.925 7.901 1.00 94.69 264 GLY A O 1
ATOM 1917 N N . ALA A 1 265 ? -11.706 -8.814 7.535 1.00 95.12 265 ALA A N 1
ATOM 1918 C CA . ALA A 1 265 ? -11.513 -9.293 8.902 1.00 95.12 265 ALA A CA 1
ATOM 1919 C C . ALA A 1 265 ? -11.629 -8.159 9.938 1.00 95.12 265 ALA A C 1
ATOM 1921 O O . ALA A 1 265 ? -12.352 -8.302 10.925 1.00 95.12 265 ALA A O 1
ATOM 1922 N N . ALA A 1 266 ? -11.019 -6.997 9.685 1.00 93.25 266 ALA A N 1
ATOM 1923 C CA . ALA A 1 266 ? -11.109 -5.828 10.558 1.00 93.25 266 ALA A CA 1
ATOM 1924 C C . ALA A 1 266 ? -12.561 -5.350 10.714 1.00 93.25 266 ALA A C 1
ATOM 1926 O O . ALA A 1 266 ? -13.005 -5.048 11.825 1.00 93.25 266 ALA A O 1
ATOM 1927 N N . THR A 1 267 ? -13.338 -5.335 9.621 1.00 92.12 267 THR A N 1
ATOM 1928 C CA . THR A 1 267 ? -14.763 -4.978 9.685 1.00 92.12 267 THR A CA 1
ATOM 1929 C C . THR A 1 267 ? -15.584 -5.975 10.494 1.00 92.12 267 THR A C 1
ATOM 1931 O O . THR A 1 267 ? -16.444 -5.552 11.267 1.00 92.12 267 THR A O 1
ATOM 1934 N N . LEU A 1 268 ? -15.315 -7.277 10.375 1.00 92.00 268 LEU A N 1
ATOM 1935 C CA . LEU A 1 268 ? -16.010 -8.311 11.143 1.00 92.00 268 LEU A CA 1
ATOM 1936 C C . LEU A 1 268 ? -15.691 -8.204 12.639 1.00 92.00 268 LEU A C 1
ATOM 1938 O O . LEU A 1 268 ? -16.610 -8.167 13.458 1.00 92.00 268 LEU A O 1
ATOM 1942 N N . VAL A 1 269 ? -14.413 -8.046 12.992 1.00 90.25 269 VAL A N 1
ATOM 1943 C CA . VAL A 1 269 ? -13.969 -7.857 14.383 1.00 90.25 269 VAL A CA 1
ATOM 1944 C C . VAL A 1 269 ? -14.618 -6.614 14.997 1.00 90.25 269 VAL A C 1
ATOM 1946 O O . VAL A 1 269 ? -15.158 -6.664 16.102 1.00 90.25 269 VAL A O 1
ATOM 1949 N N . PHE A 1 270 ? -14.645 -5.495 14.271 1.00 86.06 270 PHE A N 1
ATOM 1950 C CA . PHE A 1 270 ? -15.235 -4.249 14.764 1.00 86.06 270 PHE A CA 1
ATOM 1951 C C . PHE A 1 270 ? -16.769 -4.308 14.894 1.00 86.06 270 PHE A C 1
ATOM 1953 O O . PHE A 1 270 ? -17.363 -3.666 15.768 1.00 86.06 270 PHE A O 1
ATOM 1960 N N . ARG A 1 271 ? -17.445 -5.114 14.068 1.00 85.12 271 ARG A N 1
ATOM 1961 C CA . ARG A 1 271 ? -18.880 -5.400 14.236 1.00 85.12 271 ARG A CA 1
ATOM 1962 C C . ARG A 1 271 ? -19.162 -6.199 15.509 1.00 85.12 271 ARG A C 1
ATOM 1964 O O . ARG A 1 271 ? -20.160 -5.918 16.164 1.00 85.12 271 ARG A O 1
ATOM 1971 N N . GLY A 1 272 ? -18.269 -7.110 15.894 1.00 72.44 272 GLY A N 1
ATOM 1972 C CA . GLY A 1 272 ? -18.402 -7.916 17.113 1.00 72.44 272 GLY A CA 1
ATOM 1973 C C . GLY A 1 272 ? -18.220 -7.142 18.426 1.00 72.44 272 GLY A C 1
ATOM 1974 O O . GLY A 1 272 ? -18.745 -7.558 19.450 1.00 72.44 272 GLY A O 1
ATOM 1975 N N . LYS A 1 273 ? -17.543 -5.984 18.418 1.00 69.50 273 LYS A N 1
ATOM 1976 C CA . LYS A 1 273 ? -17.229 -5.182 19.625 1.00 69.50 273 LYS A CA 1
ATOM 1977 C C . LYS A 1 273 ? -18.418 -4.400 20.233 1.00 69.50 273 LYS A C 1
ATOM 1979 O O . LYS A 1 273 ? -18.243 -3.305 20.760 1.00 69.50 273 LYS A O 1
ATOM 1984 N N . SER A 1 274 ? -19.646 -4.908 20.151 1.00 53.62 274 SER A N 1
ATOM 1985 C CA . SER A 1 274 ? -20.820 -4.211 20.695 1.00 53.62 274 SER A CA 1
ATOM 1986 C C . SER A 1 274 ? -20.861 -4.205 22.229 1.00 53.62 274 SER A C 1
ATOM 1988 O O . SER A 1 274 ? -20.900 -5.254 22.856 1.00 53.62 274 SER A O 1
ATOM 1990 N N . CYS A 1 275 ? -20.976 -2.992 22.780 1.00 42.47 275 CYS A N 1
ATOM 1991 C CA . CYS A 1 275 ? -21.556 -2.669 24.087 1.00 42.47 275 CYS A CA 1
ATOM 1992 C C . CYS A 1 275 ? -20.848 -3.212 25.339 1.00 42.47 275 CYS A C 1
ATOM 1994 O O . CYS A 1 275 ? -21.484 -3.844 26.177 1.00 42.47 275 CYS A O 1
ATOM 1996 N N . GLU A 1 276 ? -19.604 -2.791 25.585 1.00 44.88 276 GLU A N 1
ATOM 1997 C CA . GLU A 1 276 ? -19.228 -2.523 26.980 1.00 44.88 276 GLU A CA 1
ATOM 1998 C C . GLU A 1 276 ? -19.985 -1.246 27.384 1.00 44.88 276 GLU A C 1
ATOM 2000 O O . GLU A 1 276 ? -19.548 -0.119 27.135 1.00 44.88 276 GLU A O 1
ATOM 2005 N N . ALA A 1 277 ? -21.221 -1.423 27.853 1.00 38.94 277 ALA A N 1
ATOM 2006 C CA . ALA A 1 277 ? -22.036 -0.343 28.379 1.00 38.94 277 ALA A CA 1
ATOM 2007 C C . ALA A 1 277 ? -21.229 0.393 29.453 1.00 38.94 277 ALA A C 1
ATOM 2009 O O . ALA A 1 277 ? -20.639 -0.235 30.333 1.00 38.94 277 ALA A O 1
ATOM 2010 N N . ALA A 1 278 ? -21.201 1.724 29.361 1.00 41.09 278 ALA A N 1
ATOM 2011 C CA . ALA A 1 278 ? -20.634 2.572 30.396 1.00 41.09 278 ALA A CA 1
ATOM 2012 C C . ALA A 1 278 ? -21.115 2.083 31.776 1.00 41.09 278 ALA A C 1
ATOM 2014 O O . ALA A 1 278 ? -22.316 1.814 31.920 1.00 41.09 278 ALA A O 1
ATOM 2015 N N . PRO A 1 279 ? -20.226 1.949 32.780 1.00 42.19 279 PRO A N 1
ATOM 2016 C CA . PRO A 1 279 ? -20.665 1.583 34.116 1.00 42.19 279 PRO A CA 1
ATOM 2017 C C . PRO A 1 279 ? -21.752 2.577 34.547 1.00 42.19 279 PRO A C 1
ATOM 2019 O O . PRO A 1 279 ? -21.628 3.773 34.247 1.00 42.19 279 PRO A O 1
ATOM 2022 N N . PRO A 1 280 ? -22.834 2.112 35.197 1.00 41.03 280 PRO A N 1
ATOM 2023 C CA . PRO A 1 280 ? -23.900 3.001 35.625 1.00 41.03 280 PRO A CA 1
ATOM 2024 C C . PRO A 1 280 ? -23.267 4.118 36.451 1.00 41.03 280 PRO A C 1
ATOM 2026 O O . PRO A 1 280 ? -22.495 3.846 37.376 1.00 41.03 280 PRO A O 1
ATOM 2029 N N . ARG A 1 281 ? -23.542 5.377 36.081 1.00 43.34 281 ARG A N 1
ATOM 2030 C CA . ARG A 1 281 ? -23.155 6.528 36.900 1.00 43.34 281 ARG A CA 1
ATOM 2031 C C . ARG A 1 281 ? -23.654 6.230 38.309 1.00 43.34 281 ARG A C 1
ATOM 2033 O O . ARG A 1 281 ? -24.862 6.120 38.506 1.00 43.34 281 ARG A O 1
ATOM 2040 N N . ARG A 1 282 ? -22.738 6.069 39.271 1.00 44.09 282 ARG A N 1
ATOM 2041 C CA . ARG A 1 282 ? -23.094 6.135 40.690 1.00 44.09 282 ARG A CA 1
ATOM 2042 C C . ARG A 1 282 ? -23.714 7.510 40.891 1.00 44.09 282 ARG A C 1
ATOM 2044 O O . ARG A 1 282 ? -22.997 8.508 40.916 1.00 44.09 282 ARG A O 1
ATOM 2051 N N . GLY A 1 283 ? -25.042 7.547 40.951 1.00 40.50 283 GLY A N 1
ATOM 2052 C CA . GLY A 1 283 ? -25.758 8.657 41.547 1.00 40.50 283 GLY A CA 1
ATOM 2053 C C . GLY A 1 283 ? -25.207 8.841 42.953 1.00 40.50 283 GLY A C 1
ATOM 2054 O O . GLY A 1 283 ? -25.041 7.873 43.699 1.00 40.50 283 GLY A O 1
ATOM 2055 N N . LEU A 1 284 ? -24.838 10.077 43.260 1.00 51.28 284 LEU A N 1
ATOM 2056 C CA . LEU A 1 284 ? -24.554 10.540 44.606 1.00 51.28 284 LEU A CA 1
ATOM 2057 C C . LEU A 1 284 ? -25.871 10.585 45.382 1.00 51.28 284 LEU A C 1
ATOM 2059 O O . LEU A 1 284 ? -26.350 11.664 45.694 1.00 51.28 284 LEU A O 1
ATOM 2063 N N . ASP A 1 285 ? -26.441 9.427 45.695 1.00 41.94 285 ASP A N 1
ATOM 2064 C CA . ASP A 1 285 ? -27.610 9.356 46.561 1.00 41.94 285 ASP A CA 1
ATOM 2065 C C . ASP A 1 285 ? -27.198 8.624 47.832 1.00 41.94 285 ASP A C 1
ATOM 2067 O O . ASP A 1 285 ? -27.055 7.400 47.889 1.00 41.94 285 ASP A O 1
ATOM 2071 N N . GLY A 1 286 ? -26.943 9.423 48.867 1.00 49.72 286 GLY A N 1
ATOM 2072 C CA . GLY A 1 286 ? -26.916 8.935 50.229 1.00 49.72 286 GLY A CA 1
ATOM 2073 C C . GLY A 1 286 ? -28.292 8.381 50.577 1.00 49.72 286 GLY A C 1
ATOM 2074 O O . GLY A 1 286 ? -29.233 9.138 50.772 1.00 49.72 286 GLY A O 1
ATOM 2075 N N . ALA A 1 287 ? -28.405 7.063 50.679 1.00 41.94 287 ALA A N 1
ATOM 2076 C CA . ALA A 1 287 ? -29.484 6.424 51.412 1.00 41.94 287 ALA A CA 1
ATOM 2077 C C . ALA A 1 287 ? -29.032 5.042 51.885 1.00 41.94 287 ALA A C 1
ATOM 2079 O O . ALA A 1 287 ? -28.678 4.153 51.113 1.00 41.94 287 ALA A O 1
ATOM 2080 N N . SER A 1 288 ? -29.019 4.910 53.206 1.00 47.81 288 SER A N 1
ATOM 2081 C CA . SER A 1 288 ? -28.849 3.678 53.962 1.00 47.81 288 SER A CA 1
ATOM 2082 C C . SER A 1 288 ? -29.796 2.575 53.463 1.00 47.81 288 SER A C 1
ATOM 2084 O O . SER A 1 288 ? -30.985 2.836 53.293 1.00 47.81 288 SER A O 1
ATOM 2086 N N . GLY A 1 289 ? -29.311 1.333 53.371 1.00 42.22 289 GLY A N 1
ATOM 2087 C CA . GLY A 1 289 ? -30.176 0.163 53.559 1.00 42.22 289 GLY A CA 1
ATOM 2088 C C . GLY A 1 289 ? -30.040 -0.968 52.539 1.00 42.22 289 GLY A C 1
ATOM 2089 O O . GLY A 1 289 ? -30.453 -0.863 51.393 1.00 42.22 289 GLY A O 1
ATOM 2090 N N . SER A 1 290 ? -29.596 -2.123 53.039 1.00 39.12 290 SER A N 1
ATOM 2091 C CA . SER A 1 290 ? -29.785 -3.468 52.468 1.00 39.12 290 SER A CA 1
ATOM 2092 C C . SER A 1 290 ? -28.969 -3.852 51.222 1.00 39.12 290 SER A C 1
ATOM 2094 O O . SER A 1 290 ? -29.437 -3.971 50.096 1.00 39.12 290 SER A O 1
ATOM 2096 N N . PHE A 1 291 ? -27.715 -4.214 51.484 1.00 42.78 291 PHE A N 1
ATOM 2097 C CA . PHE A 1 291 ? -26.957 -5.146 50.655 1.00 42.78 291 PHE A CA 1
ATOM 2098 C C . PHE A 1 291 ? -27.561 -6.552 50.799 1.00 42.78 291 PHE A C 1
ATOM 2100 O O . PHE A 1 291 ? -27.396 -7.171 51.851 1.00 42.78 291 PHE A O 1
ATOM 2107 N N . ARG A 1 292 ? -28.240 -7.076 49.771 1.00 44.81 292 ARG A N 1
ATOM 2108 C CA . ARG A 1 292 ? -28.299 -8.525 49.493 1.00 44.81 292 ARG A CA 1
ATOM 2109 C C . ARG A 1 292 ? -28.975 -8.820 48.148 1.00 44.81 292 ARG A C 1
ATOM 2111 O O . ARG A 1 292 ? -30.057 -8.330 47.869 1.00 44.81 292 ARG A O 1
ATOM 2118 N N . LEU A 1 293 ? -28.331 -9.717 47.395 1.00 41.56 293 LEU A N 1
ATOM 2119 C CA . LEU A 1 293 ? -28.878 -10.530 46.299 1.00 41.56 293 LEU A CA 1
ATOM 2120 C C . LEU A 1 293 ? -29.191 -9.848 44.960 1.00 41.56 293 LEU A C 1
ATOM 2122 O O . LEU A 1 293 ? -30.345 -9.763 44.590 1.00 41.56 293 LEU A O 1
ATOM 2126 N N . TRP A 1 294 ? -28.162 -9.572 44.147 1.00 37.34 294 TRP A N 1
ATOM 2127 C CA . TRP A 1 294 ? -28.265 -9.706 42.680 1.00 37.34 294 TRP A CA 1
ATOM 2128 C C . TRP A 1 294 ? -26.918 -10.139 42.067 1.00 37.34 294 TRP A C 1
ATOM 2130 O O . TRP A 1 294 ? -26.161 -9.345 41.522 1.00 37.34 294 TRP A O 1
ATOM 2140 N N . ARG A 1 295 ? -26.611 -11.442 42.154 1.00 41.75 295 ARG A N 1
ATOM 2141 C CA . ARG A 1 295 ? -25.704 -12.138 41.220 1.00 41.75 295 ARG A CA 1
ATOM 2142 C C . ARG A 1 295 ? -26.566 -12.992 40.288 1.00 41.75 295 ARG A C 1
ATOM 2144 O O . ARG A 1 295 ? -26.770 -14.174 40.543 1.00 41.75 295 ARG A O 1
ATOM 2151 N N . ARG A 1 296 ? -27.078 -12.410 39.204 1.00 39.34 296 ARG A N 1
ATOM 2152 C CA . ARG A 1 296 ? -27.492 -13.179 38.021 1.00 39.34 296 ARG A CA 1
ATOM 2153 C C . ARG A 1 296 ? -26.886 -12.536 36.775 1.00 39.34 296 ARG A C 1
ATOM 2155 O O . ARG A 1 296 ? -26.812 -11.321 36.659 1.00 39.34 296 ARG A O 1
ATOM 2162 N N . ARG A 1 297 ? -26.353 -13.416 35.932 1.00 40.34 297 ARG A N 1
ATOM 2163 C CA . ARG A 1 297 ? -25.454 -13.197 34.792 1.00 40.34 297 ARG A CA 1
ATOM 2164 C C . ARG A 1 297 ? -25.973 -12.123 33.812 1.00 40.34 297 ARG A C 1
ATOM 2166 O O . ARG A 1 297 ? -27.095 -12.283 33.335 1.00 40.34 297 ARG A O 1
ATOM 2173 N N . PRO A 1 298 ? -25.176 -11.108 33.432 1.00 39.94 298 PRO A N 1
ATOM 2174 C CA . PRO A 1 298 ? -25.479 -10.253 32.293 1.00 39.94 298 PRO A CA 1
ATOM 2175 C C . PRO A 1 298 ? -24.870 -10.894 31.039 1.00 39.94 298 PRO A C 1
ATOM 2177 O O . PRO A 1 298 ? -23.655 -10.991 30.917 1.00 39.94 298 PRO A O 1
ATOM 2180 N N . GLY A 1 299 ? -25.705 -11.401 30.136 1.00 38.94 299 GLY A N 1
ATOM 2181 C CA . GLY A 1 299 ?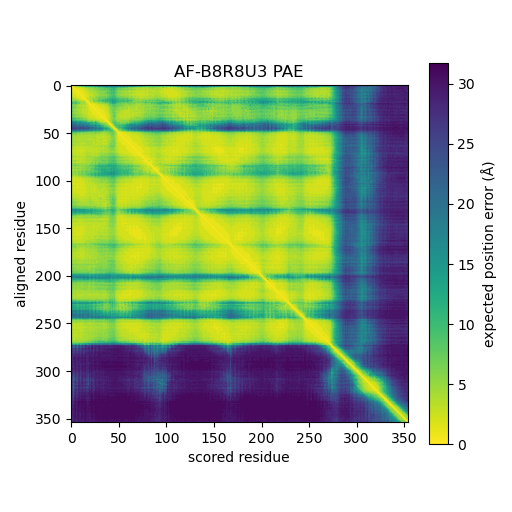 -25.213 -11.986 28.883 1.00 38.94 299 GLY A CA 1
ATOM 2182 C C . GLY A 1 299 ? -26.278 -12.182 27.810 1.00 38.94 299 GLY A C 1
ATOM 2183 O O . GLY A 1 299 ? -25.992 -11.964 26.648 1.00 38.94 299 GLY A O 1
ATOM 2184 N N . ALA A 1 300 ? -27.524 -12.495 28.180 1.00 35.56 300 ALA A N 1
ATOM 2185 C CA . ALA A 1 300 ? -28.541 -12.889 27.195 1.00 35.56 300 ALA A CA 1
ATOM 2186 C C . ALA A 1 300 ? -29.533 -11.781 26.779 1.00 35.56 300 ALA A C 1
ATOM 2188 O O . ALA A 1 300 ? -30.289 -11.966 25.835 1.00 35.56 300 ALA A O 1
ATOM 2189 N N . ALA A 1 301 ? -29.570 -10.634 27.470 1.00 36.38 301 ALA A N 1
ATOM 2190 C CA . ALA A 1 301 ? -30.586 -9.596 27.224 1.00 36.38 301 ALA A CA 1
ATOM 2191 C C . ALA A 1 301 ? -30.122 -8.459 26.290 1.00 36.38 301 ALA A C 1
ATOM 2193 O O . ALA A 1 301 ? -30.940 -7.668 25.833 1.00 36.38 301 ALA A O 1
ATOM 2194 N N . ALA A 1 302 ? -28.817 -8.349 26.020 1.00 39.31 302 ALA A N 1
ATOM 2195 C CA . ALA A 1 302 ? -28.267 -7.292 25.165 1.00 39.31 302 ALA A CA 1
ATOM 2196 C C . ALA A 1 302 ? -28.186 -7.700 23.682 1.00 39.31 302 ALA A C 1
ATOM 2198 O O . ALA A 1 302 ? -28.223 -6.831 22.812 1.00 39.31 302 ALA A O 1
ATOM 2199 N N . GLU A 1 303 ? -28.122 -9.004 23.389 1.00 36.78 303 GLU A N 1
ATOM 2200 C CA . GLU A 1 303 ? -28.130 -9.525 22.014 1.00 36.78 303 GLU A CA 1
ATOM 2201 C C . GLU A 1 303 ? -29.477 -9.289 21.316 1.00 36.78 303 GLU A C 1
ATOM 2203 O O . GLU A 1 303 ? -29.502 -8.934 20.139 1.00 36.78 303 GLU A O 1
ATOM 2208 N N . THR A 1 304 ? -30.592 -9.369 22.046 1.00 35.00 304 THR A N 1
ATOM 2209 C CA . THR A 1 304 ? -31.942 -9.172 21.495 1.00 35.00 304 THR A CA 1
ATOM 2210 C C . THR A 1 304 ? -32.224 -7.729 21.071 1.00 35.00 304 THR A C 1
ATOM 2212 O O . THR A 1 304 ? -32.858 -7.515 20.046 1.00 35.00 304 THR A O 1
ATOM 2215 N N . LEU A 1 305 ? -31.693 -6.721 21.770 1.00 41.44 305 LEU A N 1
ATOM 2216 C CA . LEU A 1 305 ? -31.979 -5.306 21.472 1.00 41.44 305 LEU A CA 1
ATOM 2217 C C . LEU A 1 305 ? -31.231 -4.743 20.250 1.00 41.44 305 LEU A C 1
ATOM 2219 O O . LEU A 1 305 ? -31.644 -3.722 19.693 1.00 41.44 305 LEU A O 1
ATOM 2223 N N . CYS A 1 306 ? -30.123 -5.365 19.836 1.00 39.84 306 CYS A N 1
ATOM 2224 C CA . CYS A 1 306 ? -29.349 -4.909 18.677 1.00 39.84 306 CYS A CA 1
ATOM 2225 C C . CYS A 1 306 ? -29.861 -5.523 17.363 1.00 39.84 306 CYS A C 1
ATOM 2227 O O . CYS A 1 306 ? -29.948 -4.799 16.371 1.00 39.84 306 CYS A O 1
ATOM 2229 N N . ASP A 1 307 ? -30.272 -6.800 17.379 1.00 40.06 307 ASP A N 1
ATOM 2230 C CA . ASP A 1 307 ? -30.949 -7.450 16.240 1.00 40.06 307 ASP A CA 1
ATOM 2231 C C . ASP A 1 307 ? -32.348 -6.849 16.008 1.00 40.06 307 ASP A C 1
ATOM 2233 O O . ASP A 1 307 ? -32.731 -6.584 14.866 1.00 40.06 307 ASP A O 1
ATOM 2237 N N . ASP A 1 308 ? -33.072 -6.499 17.083 1.00 43.25 308 ASP A N 1
ATOM 2238 C CA . ASP A 1 308 ? -34.401 -5.887 16.958 1.00 43.25 308 ASP A CA 1
ATOM 2239 C C . ASP A 1 308 ? -34.368 -4.541 16.228 1.00 43.25 308 ASP A C 1
ATOM 2241 O O . ASP A 1 308 ? -35.261 -4.263 15.439 1.00 43.25 308 ASP A O 1
ATOM 2245 N N . ARG A 1 309 ? -33.322 -3.714 16.377 1.00 48.50 309 ARG A N 1
ATOM 2246 C CA . ARG A 1 309 ? -33.237 -2.423 15.657 1.00 48.50 309 ARG A CA 1
ATOM 2247 C C . ARG A 1 309 ? -32.950 -2.564 14.158 1.00 48.50 309 ARG A C 1
ATOM 2249 O O . ARG A 1 309 ? -33.292 -1.657 13.392 1.00 48.50 309 ARG A O 1
ATOM 2256 N N . GLU A 1 310 ? -32.308 -3.649 13.725 1.00 46.88 310 GLU A N 1
ATOM 2257 C CA . GLU A 1 310 ? -32.117 -3.961 12.299 1.00 46.88 310 GLU A CA 1
ATOM 2258 C C . GLU A 1 310 ? -33.365 -4.636 11.695 1.00 46.88 310 GLU A C 1
ATOM 2260 O O . GLU A 1 310 ? -33.738 -4.310 10.558 1.00 46.88 310 GLU A O 1
ATOM 2265 N N . ARG A 1 311 ? -34.091 -5.455 12.476 1.00 41.50 311 ARG A N 1
ATOM 2266 C CA . ARG A 1 311 ? -35.428 -5.978 12.121 1.00 41.50 311 ARG A CA 1
ATOM 2267 C C . ARG A 1 311 ? -36.498 -4.891 12.039 1.00 41.50 311 ARG A C 1
ATOM 2269 O O . ARG A 1 311 ? -37.232 -4.837 11.055 1.00 41.50 311 ARG A O 1
ATOM 2276 N N . ASP A 1 312 ? -36.538 -3.955 12.983 1.00 48.62 312 ASP A N 1
ATOM 2277 C CA . ASP A 1 312 ? -37.502 -2.845 12.963 1.00 48.62 312 ASP A CA 1
ATOM 2278 C C . ASP A 1 312 ? -37.285 -1.943 11.740 1.00 48.62 312 ASP A C 1
ATOM 2280 O O . ASP A 1 312 ? -38.224 -1.449 11.121 1.00 48.62 312 ASP A O 1
ATOM 2284 N N . ARG A 1 313 ? -36.030 -1.767 11.303 1.00 55.28 313 ARG A N 1
ATOM 2285 C CA . ARG A 1 313 ? -35.714 -1.008 10.081 1.00 55.28 313 ARG A CA 1
ATOM 2286 C C . ARG A 1 313 ? -36.150 -1.710 8.798 1.00 55.28 313 ARG A C 1
ATOM 2288 O O . ARG A 1 313 ? -36.441 -1.018 7.819 1.00 55.28 313 ARG A O 1
ATOM 2295 N N . THR A 1 314 ? -36.171 -3.040 8.768 1.00 52.81 314 THR A N 1
ATOM 2296 C CA . THR A 1 314 ? -36.681 -3.807 7.621 1.00 52.81 314 THR A CA 1
ATOM 2297 C C . THR A 1 314 ? -38.210 -3.841 7.620 1.00 52.81 314 THR A C 1
ATOM 2299 O O . THR A 1 314 ? -38.810 -3.615 6.568 1.00 52.81 314 THR A O 1
ATOM 2302 N N . LEU A 1 315 ? -38.844 -3.966 8.789 1.00 50.06 315 LEU A N 1
ATOM 2303 C CA . LEU A 1 315 ? -40.299 -3.870 8.957 1.00 50.06 315 LEU A CA 1
ATOM 2304 C C . LEU A 1 315 ? -40.844 -2.478 8.596 1.00 50.06 315 LEU A C 1
ATOM 2306 O O . LEU A 1 315 ? -41.730 -2.374 7.749 1.00 50.06 315 LEU A O 1
ATOM 2310 N N . LEU A 1 316 ? -40.229 -1.398 9.088 1.00 53.16 316 LEU A N 1
ATOM 2311 C CA . LEU A 1 316 ? -40.626 -0.018 8.763 1.00 53.16 316 LEU A CA 1
ATOM 2312 C C . LEU A 1 316 ? -40.382 0.364 7.291 1.00 53.16 316 LEU A C 1
ATOM 2314 O O . LEU A 1 316 ? -41.007 1.297 6.777 1.00 53.16 316 LEU A O 1
ATOM 2318 N N . ARG A 1 317 ? -39.470 -0.327 6.587 1.00 55.78 317 ARG A N 1
ATOM 2319 C CA . ARG A 1 317 ? -39.320 -0.203 5.124 1.00 55.78 317 ARG A CA 1
ATOM 2320 C C . ARG A 1 317 ? -40.434 -0.941 4.382 1.00 55.78 317 ARG A C 1
ATOM 2322 O O . ARG A 1 317 ? -40.948 -0.401 3.406 1.00 55.78 317 ARG A O 1
ATOM 2329 N N . HIS A 1 318 ? -40.837 -2.120 4.855 1.00 53.69 318 HIS A N 1
ATOM 2330 C CA . HIS A 1 318 ? -41.962 -2.864 4.287 1.00 53.69 318 HIS A CA 1
ATOM 2331 C C . HIS A 1 318 ? -43.316 -2.174 4.529 1.00 53.69 318 HIS A C 1
ATOM 2333 O O . HIS A 1 318 ? -44.149 -2.153 3.624 1.00 53.69 318 HIS A O 1
ATOM 2339 N N . GLU A 1 319 ? -43.528 -1.531 5.679 1.00 57.72 319 GLU A N 1
ATOM 2340 C CA . GLU A 1 319 ? -44.745 -0.750 5.953 1.00 57.72 319 GLU A CA 1
ATOM 2341 C C . GLU A 1 319 ? -44.831 0.546 5.142 1.00 57.72 319 GLU A C 1
ATOM 2343 O O . GLU A 1 319 ? -45.902 0.879 4.629 1.00 57.72 319 GLU A O 1
ATOM 2348 N N . ARG A 1 320 ? -43.709 1.249 4.927 1.00 54.75 320 ARG A N 1
ATOM 2349 C CA . ARG A 1 320 ? -43.675 2.406 4.012 1.00 54.75 320 ARG A CA 1
ATOM 2350 C C . ARG A 1 320 ? -43.903 2.016 2.550 1.00 54.75 320 ARG A C 1
ATOM 2352 O O . ARG A 1 320 ? -44.515 2.783 1.809 1.00 54.75 320 ARG A O 1
ATOM 2359 N N . ALA A 1 321 ? -43.468 0.825 2.137 1.00 56.44 321 ALA A N 1
ATOM 2360 C CA . ALA A 1 321 ? -43.758 0.283 0.808 1.00 56.44 321 ALA A CA 1
ATOM 2361 C C . ALA A 1 321 ? -45.227 -0.164 0.655 1.00 56.44 321 ALA A C 1
ATOM 2363 O O . ALA A 1 321 ? -45.800 -0.021 -0.420 1.00 56.44 321 ALA A O 1
ATOM 2364 N N . ARG A 1 322 ? -45.869 -0.654 1.728 1.00 53.38 322 ARG A N 1
ATOM 2365 C CA . ARG A 1 322 ? -47.307 -0.982 1.720 1.00 53.38 322 ARG A CA 1
ATOM 2366 C C . ARG A 1 322 ? -48.188 0.264 1.690 1.00 53.38 322 ARG A C 1
ATOM 2368 O O . ARG A 1 322 ? -49.085 0.344 0.863 1.00 53.38 322 ARG A O 1
ATOM 2375 N N . THR A 1 323 ? -47.902 1.262 2.521 1.00 54.09 323 THR A N 1
ATOM 2376 C CA . THR A 1 323 ? -48.701 2.502 2.604 1.00 54.09 323 THR A CA 1
ATOM 2377 C C . THR A 1 323 ? -48.606 3.374 1.347 1.00 54.09 323 THR A C 1
ATOM 2379 O O . THR A 1 323 ? -49.589 4.008 0.973 1.00 54.09 323 THR A O 1
ATOM 2382 N N . SER A 1 324 ? -47.483 3.337 0.622 1.00 53.69 324 SER A N 1
ATOM 2383 C CA . SER A 1 324 ? -47.348 3.997 -0.690 1.00 53.69 324 SER A CA 1
ATOM 2384 C C . SER A 1 324 ? -48.062 3.265 -1.839 1.00 53.69 324 SER A C 1
ATOM 2386 O O . SER A 1 324 ? -48.379 3.893 -2.848 1.00 53.69 324 SER A O 1
ATOM 2388 N N . GLY A 1 325 ? -48.377 1.973 -1.684 1.00 47.62 325 GLY A N 1
ATOM 2389 C CA . GLY A 1 325 ? -49.217 1.217 -2.621 1.00 47.62 325 GLY A CA 1
ATOM 2390 C C . GLY A 1 325 ? -50.716 1.471 -2.434 1.00 47.62 325 GLY A C 1
ATOM 2391 O O . GLY A 1 325 ? -51.455 1.529 -3.414 1.00 47.62 325 GLY A O 1
ATOM 2392 N N . THR A 1 326 ? -51.171 1.686 -1.196 1.00 48.81 326 THR A N 1
ATOM 2393 C CA . THR A 1 326 ? -52.602 1.862 -0.885 1.00 48.81 326 THR A CA 1
ATOM 2394 C C . THR A 1 326 ? -53.120 3.276 -1.163 1.00 48.81 326 THR A C 1
ATOM 2396 O O . THR A 1 326 ? -54.308 3.459 -1.404 1.00 48.81 326 THR A O 1
ATOM 2399 N N . GLN A 1 327 ? -52.247 4.288 -1.199 1.00 48.03 327 GLN A N 1
ATOM 2400 C CA . GLN A 1 327 ? -52.658 5.683 -1.415 1.00 48.03 327 GLN A CA 1
ATOM 2401 C C . GLN A 1 327 ? -52.942 6.034 -2.889 1.00 48.03 327 GLN A C 1
ATOM 2403 O O . GLN A 1 327 ? -53.349 7.153 -3.191 1.00 48.03 327 GLN A O 1
ATOM 2408 N N . ARG A 1 328 ? -52.751 5.084 -3.818 1.00 45.94 328 ARG A N 1
ATOM 2409 C CA . ARG A 1 328 ? -53.030 5.265 -5.253 1.00 45.94 328 ARG A CA 1
ATOM 2410 C C . ARG A 1 328 ? -54.399 4.737 -5.701 1.00 45.94 328 ARG A C 1
ATOM 2412 O O . ARG A 1 328 ? -54.711 4.861 -6.879 1.00 45.94 328 ARG A O 1
ATOM 2419 N N . ALA A 1 329 ? -55.193 4.156 -4.797 1.00 46.56 329 ALA A N 1
ATOM 2420 C CA . ALA A 1 329 ? -56.444 3.474 -5.144 1.00 46.56 329 ALA A CA 1
ATOM 2421 C C . ALA A 1 329 ? -57.731 4.198 -4.703 1.00 46.56 329 ALA A C 1
ATOM 2423 O O . ALA A 1 329 ? -58.808 3.693 -4.995 1.00 46.56 329 ALA A O 1
ATOM 2424 N N . ASP A 1 330 ? -57.649 5.365 -4.052 1.00 44.12 330 ASP A N 1
ATOM 2425 C CA . ASP A 1 330 ? -58.838 6.034 -3.497 1.00 44.12 330 ASP A CA 1
ATOM 2426 C C . ASP A 1 330 ? -58.901 7.536 -3.831 1.00 44.12 330 ASP A C 1
ATOM 2428 O O . ASP A 1 330 ? -58.787 8.415 -2.978 1.00 44.12 330 ASP A O 1
ATOM 2432 N N . GLN A 1 331 ? -59.051 7.843 -5.124 1.00 45.59 331 GLN A N 1
ATOM 2433 C CA . GLN A 1 331 ? -59.596 9.129 -5.571 1.00 45.59 331 GLN A CA 1
ATOM 2434 C C . GLN A 1 331 ? -60.898 8.885 -6.345 1.00 45.59 331 GLN A C 1
ATOM 2436 O O . GLN A 1 331 ? -60.841 8.526 -7.524 1.00 45.59 331 GLN A O 1
ATOM 2441 N N . PRO A 1 332 ? -62.077 9.102 -5.734 1.00 38.97 332 PRO A N 1
ATOM 2442 C CA . PRO A 1 332 ? -63.314 9.230 -6.481 1.00 38.97 332 PRO A CA 1
ATOM 2443 C C . PRO A 1 332 ? -63.397 10.634 -7.098 1.00 38.97 332 PRO A C 1
ATOM 2445 O O . PRO A 1 332 ? -63.009 11.640 -6.499 1.00 38.97 332 PRO A O 1
ATOM 2448 N N . GLY A 1 333 ? -63.860 10.672 -8.345 1.00 40.69 333 GLY A N 1
ATOM 2449 C CA . GLY A 1 333 ? -63.764 11.812 -9.246 1.00 40.69 333 GLY A CA 1
ATOM 2450 C C . GLY A 1 333 ? -64.393 13.123 -8.767 1.00 40.69 333 GLY A C 1
ATOM 2451 O O . GLY A 1 333 ? -65.452 13.167 -8.143 1.00 40.69 333 GLY A O 1
ATOM 2452 N N . LYS A 1 334 ? -63.766 14.220 -9.196 1.00 34.09 334 LYS A N 1
ATOM 2453 C CA . LYS A 1 334 ? -64.414 15.518 -9.393 1.00 34.09 334 LYS A CA 1
ATOM 2454 C C . LYS A 1 334 ? -64.101 16.010 -10.804 1.00 34.09 334 LYS A C 1
ATOM 2456 O O . LYS A 1 334 ? -62.954 16.287 -11.138 1.00 34.09 334 LYS A O 1
ATOM 2461 N N . GLN A 1 335 ? -65.148 16.070 -11.620 1.00 42.00 335 GLN A N 1
ATOM 2462 C CA . GLN A 1 335 ? -65.182 16.694 -12.943 1.00 42.00 335 GLN A CA 1
ATOM 2463 C C . GLN A 1 335 ? -65.372 18.227 -12.841 1.00 42.00 335 GLN A C 1
ATOM 2465 O O . GLN A 1 335 ? -65.558 18.737 -11.734 1.00 42.00 335 GLN A O 1
ATOM 2470 N N . PRO A 1 336 ? -65.262 18.989 -13.951 1.00 49.28 336 PRO A N 1
ATOM 2471 C CA . PRO A 1 336 ? -64.561 20.267 -13.974 1.00 49.28 336 PRO A CA 1
ATOM 2472 C C . PRO A 1 336 ? -65.489 21.472 -14.212 1.00 49.28 336 PRO A C 1
ATOM 2474 O O . PRO A 1 336 ? -66.499 21.365 -14.902 1.00 49.28 336 PRO A O 1
ATOM 2477 N N . ARG A 1 337 ? -65.094 22.647 -13.711 1.00 37.78 337 ARG A N 1
ATOM 2478 C CA . ARG A 1 337 ? -65.509 23.993 -14.172 1.00 37.78 337 ARG A CA 1
ATOM 2479 C C . ARG A 1 337 ? -64.325 24.927 -13.871 1.00 37.78 337 ARG A C 1
ATOM 2481 O O . ARG A 1 337 ? -63.872 24.927 -12.734 1.00 37.78 337 ARG A O 1
ATOM 2488 N N . ALA A 1 338 ? -63.572 25.424 -14.854 1.00 36.69 338 ALA A N 1
ATOM 2489 C CA . ALA A 1 338 ? -63.864 26.500 -15.816 1.00 36.69 338 ALA A CA 1
ATOM 2490 C C . ALA A 1 338 ? -63.974 27.895 -15.159 1.00 36.69 338 ALA A C 1
ATOM 2492 O O . ALA A 1 338 ? -64.587 28.014 -14.105 1.00 36.69 338 ALA A O 1
ATOM 2493 N N . ASP A 1 339 ? -63.372 28.884 -15.839 1.00 38.84 339 ASP A N 1
ATOM 2494 C CA . ASP A 1 339 ? -63.158 30.321 -15.533 1.00 38.84 339 ASP A CA 1
ATOM 2495 C C . ASP A 1 339 ? -61.945 30.591 -14.614 1.00 38.84 339 ASP A C 1
ATOM 2497 O O . ASP A 1 339 ? -61.964 30.282 -13.430 1.00 38.84 339 ASP A O 1
ATOM 2501 N N . LEU A 1 340 ? -60.755 31.043 -15.046 1.00 38.16 340 LEU A N 1
ATOM 2502 C CA . LEU A 1 340 ? -60.312 32.030 -16.050 1.00 38.16 340 LEU A CA 1
ATOM 2503 C C . LEU A 1 340 ? -60.910 33.431 -15.839 1.00 38.16 340 LEU A C 1
ATOM 2505 O O . LEU A 1 340 ? -62.083 33.611 -16.117 1.00 38.16 340 LEU A O 1
ATOM 2509 N N . VAL A 1 341 ? -60.078 34.382 -15.374 1.00 40.56 341 VAL A N 1
ATOM 2510 C CA . VAL A 1 341 ? -60.112 35.870 -15.510 1.00 40.56 341 VAL A CA 1
ATOM 2511 C C . VAL A 1 341 ? -59.145 36.409 -14.431 1.00 40.56 341 VAL A C 1
ATOM 2513 O O . VAL A 1 341 ? -59.414 36.302 -13.244 1.00 40.56 341 VAL A O 1
ATOM 2516 N N . LEU A 1 342 ? -57.867 36.644 -14.749 1.00 38.03 342 LEU A N 1
ATOM 2517 C CA . LEU A 1 342 ? -57.238 37.857 -15.312 1.00 38.03 342 LEU A CA 1
ATOM 2518 C C . LEU A 1 342 ? -56.536 38.706 -14.235 1.00 38.03 342 LEU A C 1
ATOM 2520 O O . LEU A 1 342 ? -57.143 39.073 -13.243 1.00 38.03 342 LEU A O 1
ATOM 2524 N N . LEU A 1 343 ? -55.279 39.054 -14.555 1.00 36.09 343 LEU A N 1
ATOM 2525 C CA . LEU A 1 343 ? -54.582 40.328 -14.292 1.00 36.09 343 LEU A CA 1
ATOM 2526 C C . LEU A 1 343 ? -54.551 40.821 -12.830 1.00 36.09 343 LEU A C 1
ATOM 2528 O O . LEU A 1 343 ? -55.556 41.129 -12.222 1.00 36.09 343 LEU A O 1
ATOM 2532 N N . GLY A 1 344 ? -53.397 41.012 -12.204 1.00 32.31 344 GLY A N 1
ATOM 2533 C CA . GLY A 1 344 ? -52.277 41.765 -12.745 1.00 32.31 344 GLY A CA 1
ATOM 2534 C C . GLY A 1 344 ? -52.164 43.108 -12.017 1.00 32.31 344 GLY A C 1
ATOM 2535 O O . GLY A 1 344 ? -53.130 43.841 -11.884 1.00 32.31 344 GLY A O 1
ATOM 2536 N N . ALA A 1 345 ? -50.928 43.432 -11.644 1.00 37.56 345 ALA A N 1
ATOM 2537 C CA . ALA A 1 345 ? -50.423 44.779 -11.391 1.00 37.56 345 ALA A CA 1
ATOM 2538 C C . ALA A 1 345 ? -50.672 45.452 -10.018 1.00 37.56 345 ALA A C 1
ATOM 2540 O O . ALA A 1 345 ? -51.741 45.936 -9.685 1.00 37.56 345 ALA A O 1
ATOM 2541 N N . ARG A 1 346 ? -49.515 45.700 -9.384 1.00 37.47 346 ARG A N 1
ATOM 2542 C CA . ARG A 1 346 ? -49.009 47.016 -8.948 1.00 37.47 346 ARG A CA 1
ATOM 2543 C C . ARG A 1 346 ? -49.576 47.696 -7.692 1.00 37.47 346 ARG A C 1
ATOM 2545 O O . ARG A 1 346 ? -50.713 48.121 -7.636 1.00 37.47 346 ARG A O 1
ATOM 2552 N N . ARG A 1 347 ? -48.561 48.130 -6.925 1.00 42.56 347 ARG A N 1
ATOM 2553 C CA . ARG A 1 347 ? -48.408 49.413 -6.205 1.00 42.56 347 ARG A CA 1
ATOM 2554 C C . ARG A 1 347 ? -49.201 49.527 -4.907 1.00 42.56 347 ARG A C 1
ATOM 2556 O O . ARG A 1 347 ? -50.411 49.492 -4.874 1.00 42.56 347 ARG A O 1
ATOM 2563 N N . ARG A 1 348 ? -48.468 49.536 -3.793 1.00 43.31 348 ARG A N 1
ATOM 2564 C CA . ARG A 1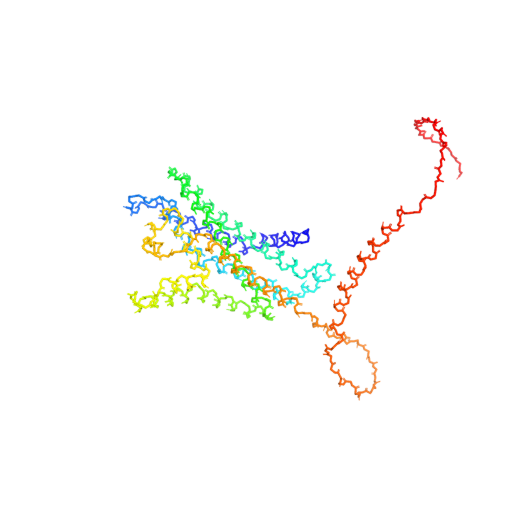 348 ? -47.889 50.728 -3.134 1.00 43.31 348 ARG A CA 1
ATOM 2565 C C . ARG A 1 348 ? -48.964 51.620 -2.514 1.00 43.31 348 ARG A C 1
ATOM 2567 O O . ARG A 1 348 ? -49.633 52.348 -3.228 1.00 43.31 348 ARG A O 1
ATOM 2574 N N . ARG A 1 349 ? -48.793 51.729 -1.195 1.00 41.06 349 ARG A N 1
ATOM 2575 C CA . ARG A 1 349 ? -48.838 52.948 -0.386 1.00 41.06 349 ARG A CA 1
ATOM 2576 C C . ARG A 1 349 ? -50.212 53.492 0.016 1.00 41.06 349 ARG A C 1
ATOM 2578 O O . ARG A 1 349 ? -50.926 54.043 -0.806 1.00 41.06 349 ARG A O 1
ATOM 2585 N N . LEU A 1 350 ? -50.325 53.538 1.347 1.00 43.53 350 LEU A N 1
ATOM 2586 C CA . LEU A 1 350 ? -50.615 54.694 2.203 1.00 43.53 350 LEU A CA 1
ATOM 2587 C C . LEU A 1 350 ? -52.018 54.785 2.810 1.00 43.53 350 LEU A C 1
ATOM 2589 O O . LEU A 1 350 ? -53.009 54.657 2.103 1.00 43.53 350 LEU A O 1
ATOM 2593 N N . HIS A 1 351 ? -51.974 55.167 4.097 1.00 39.66 351 HIS A N 1
ATOM 2594 C CA . HIS A 1 351 ? -53.010 55.763 4.949 1.00 39.66 351 HIS A CA 1
ATOM 2595 C C . HIS A 1 351 ? -54.147 54.826 5.384 1.00 39.66 351 HIS A C 1
ATOM 2597 O O . HIS A 1 351 ? -54.662 54.061 4.585 1.00 39.66 351 HIS A O 1
ATOM 2603 N N . ASP A 1 352 ? -54.636 54.829 6.621 1.00 41.53 352 ASP A N 1
ATOM 2604 C CA . ASP A 1 352 ? -54.296 55.465 7.905 1.00 41.53 352 ASP A CA 1
ATOM 2605 C C . ASP A 1 352 ? -55.292 54.876 8.936 1.00 41.53 352 ASP A C 1
ATOM 2607 O O . ASP A 1 352 ? -56.167 54.100 8.541 1.00 41.53 352 ASP A O 1
ATOM 2611 N N . VAL A 1 353 ? -55.253 55.364 10.184 1.00 41.88 353 VAL A N 1
ATOM 2612 C CA . VAL A 1 353 ? -56.283 55.235 11.251 1.00 41.88 353 VAL A CA 1
ATOM 2613 C C . VAL A 1 353 ? -56.116 53.968 12.117 1.00 41.88 353 VAL A C 1
ATOM 2615 O O . VAL A 1 353 ? -56.212 52.856 11.610 1.00 41.88 353 VAL A O 1
ATOM 2618 N N . ALA A 1 354 ? -55.865 54.017 13.430 1.00 46.81 354 ALA A N 1
ATOM 2619 C CA . ALA A 1 354 ? -55.943 55.073 14.448 1.00 46.81 354 ALA A CA 1
ATOM 2620 C C . ALA A 1 354 ? -54.869 54.871 15.530 1.00 46.81 354 ALA A C 1
ATOM 2622 O O . ALA A 1 354 ? -54.397 53.717 15.677 1.00 46.81 354 ALA A O 1
#

Secondary structure (DSSP, 8-state):
-HHHHHHHHHHHHHHHHSHHHHHHHHHHHHHHHHHHHHHTS--S-TT--HHHHHHHHHHHHHHHHHHHHHHHHHTTTTHHHHHTTHHHHHHHSS--HHHHHHHHHHHHHHHHHHHHHHHHHHHHHHHHHTT----HHHHHHHHHHHHHHHHHHHHHHHHHHHHHHH-S-HHHHHHHHHHHHIIIIIIHHHHHHHHHHHHTTSS--HHHHHHHHHH-HHHHHHHHHHTSTTHHHHTT-HHHHHH----HHHHHHHHHHHHHHHHHHHHHHHHH--------------------------SSSHHHHHHHHHHHHHHHHHHHHHHHHHTTS-------------------------

Mean predicted aligned error: 13.74 Å

Sequence (354 aa):
MTNILIIARKEVQEGLRNRWVLATTLLLAALALTLTFLGSAPTGNVGAGALDVVIVSLSSLTIFLVPLIALLISHDAIVGEMERGTMLLLLSYPVGRWQVISGKFLGHLAILAFATLLGYGAAAAALAATGTEIGAASWTAFLSMIFSSILLGAVFIAIGYLVSALVRERGTAGGIAIGIWLLFVLIYDMALLGMLVVDQGRTISAGLLNALLLLNPTDAYRLLNLQAGSVGSVSGMSGIAENVALSPAALIAALAAWALLPLGAATLVFRGKSCEAAPPRRGLDGASGSFRLWRRRPGAAAETLCDDRERDRTLLRHERARTSGTQRADQPGKQPRADLVLLGARRRRLHDVA

InterPro domains:
  IPR032688 ABC-2 type transporter permease protein NosY-like [PF12679] (6-271)

Nearest PDB structures (foldseek):
  7osi-assembly1_D  TM=8.999E-01  e=5.736E-15  Stutzerimonas stutzeri ATCC 14405 = CCUG 16156
  7znq-assembly1_Y  TM=9.090E-01  e=1.168E-14  Stutzerimonas stutzeri ATCC 14405 = CCUG 16156
  7qba-assembly1_E  TM=9.144E-01  e=9.074E-14  Stutzerimonas stutzeri
  7o0z-assembly1_E  TM=9.001E-01  e=2.808E-13  Stutzerimonas stutzeri ATCC 14405 = CCUG 16156
  8i3d-assembly1_B  TM=6.434E-01  e=9.701E-03  Arabidopsis thaliana

Solvent-accessible surface area (backbone atoms only — not comparable to full-atom values): 19968 Å² total; per-residue (Å²): 114,70,68,28,54,52,43,15,51,50,44,35,55,55,41,71,71,33,68,66,50,51,49,52,26,51,50,45,26,52,50,34,37,53,46,32,62,61,36,60,48,91,78,81,60,90,84,63,53,52,64,36,46,29,48,53,52,50,52,60,49,40,55,60,50,40,42,48,52,24,18,67,70,18,16,40,64,47,20,46,29,55,76,69,50,52,48,62,60,56,61,72,43,102,57,56,72,60,43,52,53,54,7,47,50,51,11,55,46,49,50,50,40,50,30,51,48,52,8,50,45,51,22,53,50,55,51,52,70,72,70,57,89,74,56,73,55,51,54,52,28,49,53,51,40,55,53,46,52,42,44,48,25,40,19,29,27,18,44,15,37,28,44,9,48,72,42,83,50,50,70,59,19,50,54,51,40,52,51,51,45,45,42,60,58,49,50,44,51,53,50,52,50,52,51,49,66,72,45,70,76,74,74,72,46,66,69,58,52,52,50,58,38,61,74,31,61,58,47,29,48,49,54,48,47,36,66,28,62,69,26,18,66,72,64,75,45,40,75,57,61,76,65,51,92,68,54,64,67,57,36,54,51,46,38,48,46,52,21,49,51,31,38,50,51,21,46,53,52,55,64,67,68,71,74,85,66,76,76,78,77,79,71,92,68,93,72,91,82,81,93,79,90,86,91,74,86,91,72,77,73,65,63,56,63,59,55,46,59,57,51,49,54,52,50,56,50,53,50,55,57,49,56,66,60,60,73,76,76,76,79,82,87,81,87,90,79,86,83,90,85,79,84,83,86,83,81,84,86,81,88,81,88,132

Organism: NCBI:txid548897

Foldseek 3Di:
DVLLQVLLVVLLVVLVPDVVLVVLLVVLQVVLQVQLVVLCPCPVPPPDASLLSSLLSSLLVLLQRLLLLLLVLQLCLQLVCVVVVVVVVVVVDPDDLLSNLSSNLSNSLVSSLVSLCSRNVSSVVVNVVVVGDDDPLSVQLSVLLSVLSSLLSLLSNLLSLLLNLVDNDSVVSSVVSVVVSCVQRPVLVCVLVVVCVVCVPPPCDLVNNLVSLLVRLSSLSVLLSCPRGCSVVVNVNVVVNVSNPDDNVNSSVSSVCSNCVSNVSSSVSNVPPPDPDDDPPPDPDDDDDDDDDDDDDDDDPPVVVVVVVVVVVVVVVVVVVVVVVVVVPDDDDDDDDDDDDDDDDDDDDDDDDD

Radius of gyration: 30.45 Å; Cα contacts (8 Å, |Δi|>4): 335; chains: 1; bounding box: 94×86×78 Å

pLDDT: mean 77.62, std 20.28, range [32.31, 98.25]